Protein AF-A0A7S0WY20-F1 (afdb_monomer)

pLDDT: mean 84.6, std 21.73, range [30.66, 98.88]

Radius of gyration: 26.93 Å; Cα contacts (8 Å, |Δi|>4): 301; chains: 1; bounding box: 59×54×84 Å

Sequence (216 aa):
MQATFSSHVALPSLSTSFSRTQRSIQFPSVAQRPSTRVVKLSVKMSAVQPAVIVGGGRVGNALFDLGDGSDTVVRRGEKIPAGTSGPIFVCTRNDVLEGIIDECPPERREDLVFLQNGMLQSFLEKKGLGSNTQALIYFAVAKMGEAPTDGVTDLNPEGLTAATGKWADALATRLQKGNLSCHVLGEAAFATSMYEKLIWISAFMLVGARHKCTVG

Mean predicted aligned error: 11.4 Å

Foldseek 3Di:
DDDDDDDDDDDDDDDDDDDDDDDDDDDDDDDDDDDDDDDPDPDDQDAQDAEEQEDPDQVSVLLCVLHPVNYHYAYPPRADDDPDDAAYEDPDAPVCVVVVLVRHDPVCNLRYEAAYAADCQVVCVVVVNNQHKYKPAQWDRPDHPDQTDFNADPVRNLGQIEMEHDCQSSVQSSCVSSVYHYHYDDPVVVVVSNVVRNVVCVPQVVVCVVVVHHDD

Secondary structure (DSSP, 8-state):
---------PPP-------------PPPP-PPPP-----------PPPPP-EEE--SHHHHHHHHTS-S--EEE-TTPPPPSS--S-EEE-S-GGGHHHHHHHS-GGGGGGEEE--SS--HHHHHHTT-TTSEEEE---B--STTSPPBP---SS-TT---EEESTTHHHHHHHHHHTT---EE--HHHHHHHHHHHHHHHHHHHHHHHHHT----

Solvent-accessible surface area (backbone atoms only — not comparable to full-atom values): 13292 Å² total; per-residue (Å²): 138,87,81,88,83,87,79,93,77,88,79,85,86,82,86,78,89,78,86,83,78,86,74,87,79,82,76,83,81,82,78,81,76,82,83,78,81,82,76,84,75,84,79,77,82,67,78,49,63,44,35,38,31,37,25,80,43,57,68,22,45,47,54,52,73,40,38,73,78,68,52,45,80,30,47,93,93,53,74,63,75,68,94,65,76,64,44,29,41,42,42,57,63,78,94,50,47,66,60,52,58,70,64,33,42,79,93,49,51,72,34,39,30,43,50,53,87,63,84,56,56,76,61,29,44,76,70,76,42,59,73,34,17,40,30,49,76,39,59,45,53,91,49,82,93,45,75,61,43,58,43,54,42,97,92,35,76,74,35,61,17,34,21,25,49,90,48,19,64,52,50,32,43,24,34,45,75,63,75,25,55,50,43,74,35,58,69,74,60,41,52,51,55,42,50,54,50,37,54,50,49,61,54,51,52,52,49,24,68,75,71,76,47,71,97,122

Nearest PDB structures (foldseek):
  3ego-assembly1_B-2  TM=6.198E-01  e=4.964E-04  Bacillus subtilis
  3qsg-assembly1_A-2  TM=5.538E-01  e=1.242E-02  Alicyclobacillus acidocaldarius subsp. acidocaldarius DSM 446
  2ep8-assembly1_A  TM=3.615E-01  e=9.407E+00  Homo sapiens
  2x1h-assembly2_B  TM=2.459E-01  e=3.649E+00  Homo sapiens
  3oaf-assembly1_A  TM=2.615E-01  e=9.407E+00 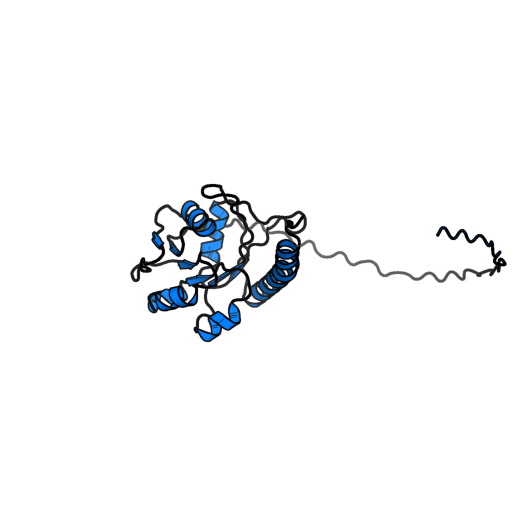 Homo sapiens

Structure (mmCIF, N/CA/C/O backbone):
data_AF-A0A7S0WY20-F1
#
_entry.id   AF-A0A7S0WY20-F1
#
loop_
_atom_site.group_PDB
_atom_site.id
_atom_site.type_symbol
_atom_site.label_atom_id
_atom_site.label_alt_id
_atom_site.label_comp_id
_atom_site.label_asym_id
_atom_site.label_entity_id
_atom_site.label_seq_id
_atom_site.pdbx_PDB_ins_code
_atom_site.Cartn_x
_atom_site.Cartn_y
_atom_site.Cartn_z
_atom_site.occupancy
_atom_site.B_iso_or_equiv
_atom_site.auth_seq_id
_atom_site.auth_comp_id
_atom_site.auth_asym_id
_atom_site.auth_atom_id
_atom_site.pdbx_PDB_model_num
ATOM 1 N N . MET A 1 1 ? 42.804 -30.799 -31.467 1.00 41.84 1 MET A N 1
ATOM 2 C CA . MET A 1 1 ? 42.381 -30.999 -32.868 1.00 41.84 1 MET A CA 1
ATOM 3 C C . MET A 1 1 ? 42.019 -29.642 -33.447 1.00 41.84 1 MET A C 1
ATOM 5 O O . MET A 1 1 ? 40.948 -29.130 -33.161 1.00 41.84 1 MET A O 1
ATOM 9 N N . GLN A 1 2 ? 42.966 -29.021 -34.150 1.00 30.66 2 GLN A N 1
ATOM 10 C CA . GLN A 1 2 ? 42.735 -27.826 -34.962 1.00 30.66 2 GLN A CA 1
ATOM 11 C C . GLN A 1 2 ? 42.262 -28.294 -36.339 1.00 30.66 2 GLN A C 1
ATOM 13 O O . GLN A 1 2 ? 42.892 -29.173 -36.921 1.00 30.66 2 GLN A O 1
ATOM 18 N N . ALA A 1 3 ? 41.171 -27.723 -36.840 1.00 31.20 3 ALA A N 1
ATOM 19 C CA . ALA A 1 3 ? 40.739 -27.900 -38.219 1.00 31.20 3 ALA A CA 1
ATOM 20 C C . ALA A 1 3 ? 40.680 -26.519 -38.873 1.00 31.20 3 ALA A C 1
ATOM 22 O O . ALA A 1 3 ? 39.746 -25.747 -38.675 1.00 31.20 3 ALA A O 1
ATOM 23 N N . THR A 1 4 ? 41.738 -26.206 -39.609 1.00 33.78 4 THR A N 1
ATOM 24 C CA . THR A 1 4 ? 41.761 -25.199 -40.662 1.00 33.78 4 THR A CA 1
ATOM 25 C C . THR A 1 4 ? 41.041 -25.771 -41.879 1.00 33.78 4 THR A C 1
ATOM 27 O O . THR A 1 4 ? 41.382 -26.856 -42.342 1.00 33.78 4 THR A O 1
ATOM 30 N N . PHE A 1 5 ? 40.071 -25.042 -42.428 1.00 32.78 5 PHE A N 1
ATOM 31 C CA . PHE A 1 5 ? 39.595 -25.276 -43.789 1.00 32.78 5 PHE A CA 1
ATOM 32 C C . PHE A 1 5 ? 39.473 -23.937 -44.509 1.00 32.78 5 PHE A C 1
ATOM 34 O O . PHE A 1 5 ? 38.709 -23.056 -44.124 1.00 32.78 5 PHE A O 1
ATOM 41 N N . SER A 1 6 ? 40.315 -23.804 -45.527 1.00 35.09 6 SER A N 1
ATOM 42 C CA . SER A 1 6 ? 40.342 -22.734 -46.509 1.00 35.09 6 SER A CA 1
ATOM 43 C C . SER A 1 6 ? 39.661 -23.261 -47.764 1.00 35.09 6 SER A C 1
ATOM 45 O O . SER A 1 6 ? 40.024 -24.336 -48.237 1.00 35.09 6 SER A O 1
ATOM 47 N N . SER A 1 7 ? 38.706 -22.517 -48.313 1.00 40.56 7 SER A N 1
ATOM 48 C CA . SER A 1 7 ? 38.320 -22.650 -49.719 1.00 40.56 7 SER A CA 1
ATOM 49 C C . SER A 1 7 ? 37.503 -21.437 -50.149 1.00 40.56 7 SER A C 1
ATOM 51 O O . SER A 1 7 ? 36.343 -21.274 -49.774 1.00 40.56 7 SER A O 1
ATOM 53 N N . HIS A 1 8 ? 38.151 -20.592 -50.948 1.00 37.75 8 HIS A N 1
ATOM 54 C CA . HIS A 1 8 ? 37.528 -19.578 -51.783 1.00 37.75 8 HIS A CA 1
ATOM 55 C C . HIS A 1 8 ? 36.542 -20.225 -52.762 1.00 37.75 8 HIS A C 1
ATOM 57 O O . HIS A 1 8 ? 36.910 -21.140 -53.497 1.00 37.75 8 HIS A O 1
ATOM 63 N N . VAL A 1 9 ? 35.325 -19.687 -52.832 1.00 39.38 9 VAL A N 1
ATOM 64 C CA . VAL A 1 9 ? 34.405 -19.901 -53.953 1.00 39.38 9 VAL A CA 1
ATOM 65 C C . VAL A 1 9 ? 34.003 -18.528 -54.476 1.00 39.38 9 VAL A C 1
ATOM 67 O O . VAL A 1 9 ? 33.418 -17.720 -53.756 1.00 39.38 9 VAL A O 1
ATOM 70 N N . ALA A 1 10 ? 34.389 -18.249 -55.719 1.00 36.31 10 ALA A N 1
ATOM 71 C CA . ALA A 1 10 ? 34.030 -17.042 -56.447 1.00 36.31 10 ALA A CA 1
ATOM 72 C C . ALA A 1 10 ? 32.574 -17.135 -56.930 1.00 36.31 10 ALA A C 1
ATOM 74 O O . ALA A 1 10 ? 32.175 -18.141 -57.515 1.00 36.31 10 ALA A O 1
ATOM 75 N N . LEU A 1 11 ? 31.791 -16.081 -56.694 1.00 42.97 11 LEU A N 1
ATOM 76 C CA . LEU A 1 11 ? 30.425 -15.933 -57.201 1.00 42.97 11 LEU A CA 1
ATOM 77 C C . LEU A 1 11 ? 30.435 -15.069 -58.476 1.00 42.97 11 LEU A C 1
ATOM 79 O O . LEU A 1 11 ? 31.120 -14.043 -58.495 1.00 42.97 11 LEU A O 1
ATOM 83 N N . PRO A 1 12 ? 29.688 -15.434 -59.533 1.00 36.50 12 PRO A N 1
ATOM 84 C CA . PRO A 1 12 ? 29.576 -14.619 -60.738 1.00 36.50 12 PRO A CA 1
ATOM 85 C C . PRO A 1 12 ? 28.676 -13.395 -60.505 1.00 36.50 12 PRO A C 1
ATOM 87 O O . PRO A 1 12 ? 27.617 -13.485 -59.883 1.00 36.50 12 PRO A O 1
ATOM 90 N N . SER A 1 13 ? 29.089 -12.244 -61.035 1.00 41.91 13 SER A N 1
ATOM 91 C CA . SER A 1 13 ? 28.329 -10.995 -61.014 1.00 41.91 13 SER A CA 1
ATOM 92 C C . SER A 1 13 ? 27.235 -11.000 -62.088 1.00 41.91 13 SER A C 1
ATOM 94 O O . SER A 1 13 ? 27.512 -10.917 -63.283 1.00 41.91 13 SER A O 1
ATOM 96 N N . LEU A 1 14 ? 25.967 -11.053 -61.671 1.00 39.25 14 LEU A N 1
ATOM 97 C CA . LEU A 1 14 ? 24.844 -10.706 -62.542 1.00 39.25 14 LEU A CA 1
ATOM 98 C C . LEU A 1 14 ? 24.557 -9.205 -62.439 1.00 39.25 14 LEU A C 1
ATOM 100 O O . LEU A 1 14 ? 24.122 -8.704 -61.405 1.00 39.25 14 LEU A O 1
ATOM 104 N N . SER A 1 15 ? 24.796 -8.493 -63.539 1.00 43.72 15 SER A N 1
ATOM 105 C CA . SER A 1 15 ? 24.332 -7.123 -63.750 1.00 43.72 15 SER A CA 1
ATOM 106 C C . SER A 1 15 ? 22.880 -7.160 -64.227 1.00 43.72 15 SER A C 1
ATOM 108 O O . SER A 1 15 ? 22.600 -7.569 -65.353 1.00 43.72 15 SER A O 1
ATOM 110 N N . THR A 1 16 ? 21.947 -6.743 -63.374 1.00 43.56 16 THR A N 1
ATOM 111 C CA . THR A 1 16 ? 20.553 -6.486 -63.760 1.00 43.56 16 THR A CA 1
ATOM 112 C C . THR A 1 16 ? 20.302 -4.984 -63.767 1.00 43.56 16 THR A C 1
ATOM 114 O O . THR A 1 16 ? 20.222 -4.348 -62.717 1.00 43.56 16 THR A O 1
ATOM 117 N N . SER A 1 17 ? 20.176 -4.424 -64.970 1.00 47.06 17 SER A N 1
ATOM 118 C CA . SER A 1 17 ? 19.701 -3.062 -65.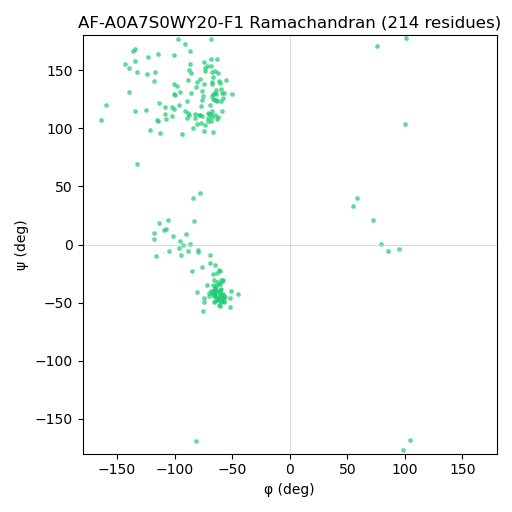209 1.00 47.06 17 SER A CA 1
ATOM 119 C C . SER A 1 17 ? 18.223 -2.962 -64.823 1.00 47.06 17 SER A C 1
ATOM 121 O O . SER A 1 17 ? 17.376 -3.611 -65.434 1.00 47.06 17 SER A O 1
ATOM 123 N N . PHE A 1 18 ? 17.911 -2.163 -63.801 1.00 39.69 18 PHE A N 1
ATOM 124 C CA . PHE A 1 18 ? 16.540 -1.806 -63.439 1.00 39.69 18 PHE A CA 1
ATOM 125 C C . PHE A 1 18 ? 16.237 -0.390 -63.937 1.00 39.69 18 PHE A C 1
ATOM 127 O O . PHE A 1 18 ? 16.749 0.602 -63.417 1.00 39.69 18 PHE A O 1
ATOM 134 N N . SER A 1 19 ? 15.372 -0.289 -64.946 1.00 44.75 19 SER A N 1
ATOM 135 C CA . SER A 1 19 ? 14.811 0.973 -65.427 1.00 44.75 19 SER A CA 1
ATOM 136 C C . SER A 1 19 ? 13.843 1.552 -64.390 1.00 44.75 19 SER A C 1
ATOM 138 O O . SER A 1 19 ? 12.766 1.004 -64.135 1.00 44.75 19 SER A O 1
ATOM 140 N N . ARG A 1 20 ? 14.225 2.678 -63.784 1.00 42.09 20 ARG A N 1
ATOM 141 C CA . ARG A 1 20 ? 13.434 3.409 -62.788 1.00 42.09 20 ARG A CA 1
ATOM 142 C C . ARG A 1 20 ? 12.288 4.161 -63.468 1.00 42.09 20 ARG A C 1
ATOM 144 O O . ARG A 1 20 ? 12.471 5.276 -63.944 1.00 42.09 20 ARG A O 1
ATOM 151 N N . THR A 1 21 ? 11.093 3.581 -63.470 1.00 43.88 21 THR A N 1
ATOM 152 C CA . THR A 1 21 ? 9.870 4.323 -63.814 1.00 43.88 21 THR A CA 1
ATOM 153 C C . THR A 1 21 ? 9.438 5.115 -62.578 1.00 43.88 21 THR A C 1
ATOM 155 O O . THR A 1 21 ? 8.940 4.540 -61.611 1.00 43.88 21 THR A O 1
ATOM 158 N N . GLN A 1 22 ? 9.678 6.429 -62.557 1.00 46.72 22 GLN A N 1
ATOM 159 C CA . GLN A 1 22 ? 9.174 7.312 -61.502 1.00 46.72 22 GLN A CA 1
ATOM 160 C C . GLN A 1 22 ? 7.655 7.473 -61.650 1.00 46.72 22 GLN A C 1
ATOM 162 O O . GLN A 1 22 ? 7.180 8.189 -62.525 1.00 46.72 22 GLN A O 1
ATOM 167 N N . ARG A 1 23 ? 6.884 6.837 -60.764 1.00 42.41 23 ARG A N 1
ATOM 168 C CA . ARG A 1 23 ? 5.533 7.296 -60.423 1.00 42.41 23 ARG A CA 1
ATOM 169 C C . ARG A 1 23 ? 5.618 8.052 -59.104 1.00 42.41 23 ARG A C 1
ATOM 171 O O . ARG A 1 23 ? 5.999 7.480 -58.086 1.00 42.41 23 ARG A O 1
ATOM 178 N N . SER A 1 24 ? 5.299 9.343 -59.134 1.00 44.75 24 SER A N 1
ATOM 179 C CA . SER A 1 24 ? 5.168 10.173 -57.939 1.00 44.75 24 SER A CA 1
ATOM 180 C C . SER A 1 24 ? 3.953 9.710 -57.135 1.00 44.75 24 SER A C 1
ATOM 182 O O . SER A 1 24 ? 2.815 9.904 -57.561 1.00 44.75 24 SER A O 1
ATOM 184 N N . ILE A 1 25 ? 4.187 9.098 -55.978 1.00 47.03 25 ILE A N 1
ATOM 185 C CA . ILE A 1 25 ? 3.143 8.862 -54.980 1.00 47.03 25 ILE A CA 1
ATOM 186 C C . ILE A 1 25 ? 3.104 10.112 -54.098 1.00 47.03 25 ILE A C 1
ATOM 188 O O . ILE A 1 25 ? 4.066 10.405 -53.390 1.00 47.03 25 ILE A O 1
ATOM 192 N N . GLN A 1 26 ? 2.020 10.883 -54.186 1.00 44.66 26 GLN A N 1
ATOM 193 C CA . GLN A 1 26 ? 1.747 11.974 -53.252 1.00 44.66 26 GLN A CA 1
ATOM 194 C C . GLN A 1 26 ? 1.234 11.381 -51.938 1.00 44.66 26 GLN A C 1
ATOM 196 O O . GLN A 1 26 ? 0.201 10.715 -51.911 1.00 44.66 26 GLN A O 1
ATOM 201 N N . PHE A 1 27 ? 1.961 11.628 -50.850 1.00 42.22 27 PHE A N 1
ATOM 202 C CA . PHE A 1 27 ? 1.499 11.331 -49.497 1.00 42.22 27 PHE A CA 1
ATOM 203 C C . PHE A 1 27 ? 0.582 12.464 -49.011 1.00 42.22 27 PHE A C 1
ATOM 205 O O . PHE A 1 27 ? 0.922 13.634 -49.212 1.00 42.22 27 PHE A O 1
ATOM 212 N N . PRO A 1 28 ? -0.567 12.165 -48.381 1.00 42.66 28 PRO A N 1
ATOM 213 C CA . PRO A 1 28 ? -1.427 13.202 -47.832 1.00 42.66 28 PRO A CA 1
ATOM 214 C C . PRO A 1 28 ? -0.746 13.894 -46.643 1.00 42.66 28 PRO A C 1
ATOM 216 O O . PRO A 1 28 ? -0.090 13.262 -45.816 1.00 42.66 28 PRO A O 1
ATOM 219 N N . SER A 1 29 ? -0.919 15.215 -46.584 1.00 52.88 29 SER A N 1
ATOM 220 C CA . SER A 1 29 ? -0.447 16.088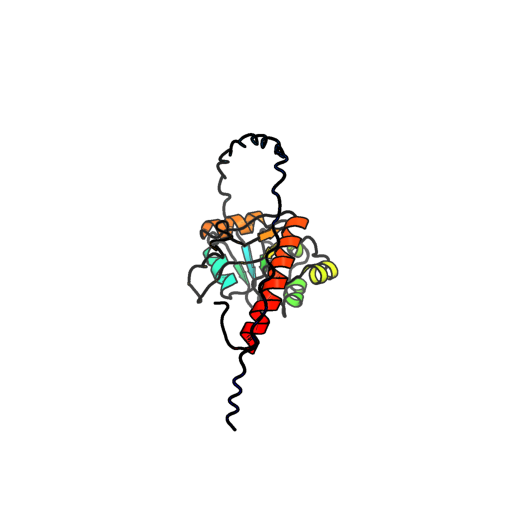 -45.508 1.00 52.88 29 SER A CA 1
ATOM 221 C C . SER A 1 29 ? -1.005 15.647 -44.151 1.00 52.88 29 SER A C 1
ATOM 223 O O . SER A 1 29 ? -2.211 15.441 -44.002 1.00 52.88 29 SER A O 1
ATOM 225 N N . VAL A 1 30 ? -0.123 15.515 -43.156 1.00 53.22 30 VAL A N 1
ATOM 226 C CA . VAL A 1 30 ? -0.480 15.215 -41.765 1.00 53.22 30 VAL A CA 1
ATOM 227 C C . VAL A 1 30 ? -1.281 16.389 -41.200 1.00 53.22 30 VAL A C 1
ATOM 229 O O . VAL A 1 30 ? -0.744 17.476 -40.988 1.00 53.22 30 VAL A O 1
ATOM 232 N N . ALA A 1 31 ? -2.570 16.170 -40.943 1.00 53.25 31 ALA A N 1
ATOM 233 C CA . ALA A 1 31 ? -3.411 17.131 -40.242 1.00 53.25 31 ALA A CA 1
ATOM 234 C C . ALA A 1 31 ? -2.837 17.400 -38.838 1.00 53.25 31 ALA A C 1
ATOM 236 O O . ALA A 1 31 ? -2.633 16.476 -38.045 1.00 53.25 31 ALA A O 1
ATOM 237 N N . GLN A 1 32 ? -2.556 18.670 -38.541 1.00 50.03 32 GLN A N 1
ATOM 238 C CA . GLN A 1 32 ? -2.050 19.107 -37.242 1.00 50.03 32 GLN A CA 1
ATOM 239 C C . GLN A 1 32 ? -3.090 18.819 -36.151 1.00 50.03 32 GLN A C 1
ATOM 241 O O . GLN A 1 32 ? -4.235 19.263 -36.232 1.00 50.03 32 GLN A O 1
ATOM 246 N N . ARG A 1 33 ? -2.689 18.061 -35.123 1.00 46.41 33 ARG A N 1
ATOM 247 C CA . ARG A 1 33 ? -3.522 17.807 -33.941 1.00 46.41 33 ARG A CA 1
ATOM 248 C C . ARG A 1 33 ? -3.710 19.110 -33.151 1.00 46.41 33 ARG A C 1
ATOM 250 O O . ARG A 1 33 ? -2.731 19.836 -32.967 1.00 46.41 33 ARG A O 1
ATOM 257 N N . PRO A 1 34 ? -4.920 19.405 -32.649 1.00 43.28 34 PRO A N 1
ATOM 258 C CA . PRO A 1 34 ? -5.136 20.573 -31.808 1.00 43.28 34 PRO A CA 1
ATOM 259 C C . PRO A 1 34 ? -4.346 20.433 -30.501 1.00 43.28 34 PRO A C 1
ATOM 261 O O . PRO A 1 34 ? -4.372 19.390 -29.850 1.00 43.28 34 PRO A O 1
ATOM 264 N N . SER A 1 35 ? -3.636 21.503 -30.141 1.00 46.16 35 SER A N 1
ATOM 265 C CA . SER A 1 35 ? -2.892 21.628 -28.888 1.00 46.16 35 SER A CA 1
ATOM 266 C C . SER A 1 35 ? -3.858 21.562 -27.704 1.00 46.16 35 SER A C 1
ATOM 268 O O . SER A 1 35 ? -4.659 22.473 -27.481 1.00 46.16 35 SER A O 1
ATOM 270 N N . THR A 1 36 ? -3.809 20.465 -26.951 1.00 44.28 36 THR A N 1
ATOM 271 C CA . THR A 1 36 ? -4.509 20.327 -25.676 1.00 44.28 36 THR A CA 1
ATOM 272 C C . THR A 1 36 ? -3.871 21.266 -24.658 1.00 44.28 36 THR A C 1
ATOM 274 O O . THR A 1 36 ? -2.730 21.096 -24.233 1.00 44.28 36 THR A O 1
ATOM 277 N N . ARG A 1 37 ? -4.628 22.291 -24.260 1.00 48.41 37 ARG A N 1
ATOM 278 C CA . ARG A 1 37 ? -4.255 23.223 -23.195 1.00 48.41 37 ARG A CA 1
ATOM 279 C C . ARG A 1 37 ? -4.156 22.444 -21.880 1.00 48.41 37 ARG A C 1
ATOM 281 O O . ARG A 1 37 ? -5.172 22.027 -21.331 1.00 48.41 37 ARG A O 1
ATOM 288 N N . VAL A 1 38 ? -2.938 22.244 -21.380 1.00 43.91 38 VAL A N 1
ATOM 289 C CA . VAL A 1 38 ? -2.702 21.653 -20.056 1.00 43.91 38 VAL A CA 1
ATOM 290 C C . VAL A 1 38 ? -3.177 22.653 -19.002 1.00 43.91 38 VAL A C 1
ATOM 292 O O . VAL A 1 38 ? -2.547 23.687 -18.777 1.00 43.91 38 VAL A O 1
ATOM 295 N N . VAL A 1 39 ? -4.315 22.370 -18.372 1.00 41.44 39 VAL A N 1
ATOM 296 C CA . VAL A 1 39 ? -4.777 23.110 -17.195 1.00 41.44 39 VAL A CA 1
ATOM 297 C C . VAL A 1 39 ? -3.973 22.600 -16.002 1.00 41.44 39 VAL A C 1
ATOM 299 O O . VAL A 1 39 ? -4.126 21.451 -15.597 1.00 41.44 39 VAL A O 1
ATOM 302 N N . LYS A 1 40 ? -3.095 23.438 -15.438 1.00 40.66 40 LYS A N 1
ATOM 303 C CA . LYS A 1 40 ? -2.447 23.154 -14.149 1.00 40.66 40 LYS A CA 1
ATOM 304 C C . LYS A 1 40 ? -3.516 23.188 -13.056 1.00 40.66 40 LYS A C 1
ATOM 306 O O . LYS A 1 40 ? -3.879 24.264 -12.584 1.00 40.66 40 LYS A O 1
ATOM 311 N N . LEU A 1 41 ? -4.037 22.024 -12.676 1.00 41.72 41 LEU A N 1
ATOM 312 C CA . LEU A 1 41 ? -4.872 21.889 -11.488 1.00 41.72 41 LEU A CA 1
ATOM 313 C C . LEU A 1 41 ? -3.980 22.100 -10.257 1.00 41.72 41 LEU A C 1
ATOM 315 O O . LEU A 1 41 ? -3.000 21.383 -10.061 1.00 41.72 41 LEU A O 1
ATOM 319 N N . SER A 1 42 ? -4.293 23.100 -9.435 1.00 43.47 42 SER A N 1
ATOM 320 C CA . SER A 1 42 ? -3.679 23.236 -8.115 1.00 43.47 42 SER A CA 1
ATOM 321 C C . SER A 1 42 ? -4.292 22.168 -7.211 1.00 43.47 42 SER A C 1
ATOM 323 O O . SER A 1 42 ? -5.448 22.281 -6.803 1.00 43.47 42 SER A O 1
ATOM 325 N N . VAL A 1 43 ? -3.545 21.091 -6.966 1.00 52.44 43 VAL A N 1
ATOM 326 C CA . VAL A 1 43 ? -3.953 20.032 -6.040 1.00 52.44 43 VAL A CA 1
ATOM 327 C C . VAL A 1 43 ? -3.866 20.595 -4.626 1.00 52.44 43 VAL A C 1
ATOM 329 O O . VAL A 1 43 ? -2.787 20.920 -4.131 1.00 52.44 43 VAL A O 1
ATOM 332 N N . LYS A 1 44 ? -5.020 20.749 -3.978 1.00 47.78 44 LYS A N 1
ATOM 333 C CA . LYS A 1 44 ? -5.092 21.075 -2.556 1.00 47.78 44 LYS A CA 1
ATOM 334 C C . LYS A 1 44 ? -4.648 19.822 -1.802 1.00 47.78 44 LYS A C 1
ATOM 336 O O . LYS A 1 44 ? -5.362 18.826 -1.829 1.00 47.78 44 LYS A O 1
ATOM 341 N N . MET A 1 45 ? -3.466 19.857 -1.190 1.00 59.53 45 MET A N 1
ATOM 342 C CA . MET A 1 45 ? -2.953 18.726 -0.416 1.00 59.53 45 MET A CA 1
ATOM 343 C C . MET A 1 45 ? -3.922 18.384 0.718 1.00 59.53 45 MET A C 1
ATOM 345 O O . MET A 1 45 ? -4.132 19.193 1.624 1.00 59.53 45 MET A O 1
ATOM 349 N N . SER A 1 46 ? -4.525 17.199 0.655 1.00 79.44 46 SER A N 1
ATOM 350 C CA . SER A 1 46 ? -5.263 16.603 1.767 1.00 79.44 46 SER A CA 1
ATOM 351 C C . SER A 1 46 ? -4.320 16.362 2.945 1.00 79.44 46 SER A C 1
ATOM 353 O O . SER A 1 46 ? -3.133 16.089 2.768 1.00 79.44 46 SER A O 1
ATOM 355 N N . ALA A 1 47 ? -4.839 16.472 4.167 1.00 91.38 47 ALA A N 1
ATOM 356 C CA . ALA A 1 47 ? -4.082 16.075 5.348 1.00 91.38 47 ALA A CA 1
ATOM 357 C C . ALA A 1 47 ? -3.869 14.552 5.347 1.00 91.38 47 ALA A C 1
ATOM 359 O O . ALA A 1 47 ? -4.753 13.796 4.934 1.00 91.38 47 ALA A O 1
ATOM 360 N N . VAL A 1 48 ? -2.704 14.103 5.821 1.00 96.00 48 VAL A N 1
ATOM 361 C CA . VAL A 1 48 ? -2.438 12.674 6.031 1.00 96.00 48 VAL A CA 1
ATOM 362 C C . VAL A 1 48 ? -3.382 12.166 7.118 1.00 96.00 48 VAL A C 1
ATOM 364 O O . VAL A 1 48 ? -3.411 12.722 8.211 1.00 96.00 48 VAL A O 1
ATOM 367 N N . GLN A 1 49 ? -4.161 11.126 6.814 1.00 95.56 49 GLN A N 1
ATOM 368 C CA . GLN A 1 49 ? -5.065 10.526 7.794 1.00 95.56 49 GLN A CA 1
ATOM 369 C C . GLN A 1 49 ? -4.296 9.619 8.764 1.00 95.56 49 GLN A C 1
ATOM 371 O O . GLN A 1 49 ? -3.404 8.896 8.298 1.00 95.56 49 GLN A O 1
ATOM 376 N N . PRO A 1 50 ? -4.667 9.592 10.059 1.00 96.88 50 PRO A N 1
ATOM 377 C CA . PRO A 1 50 ? -4.202 8.574 10.993 1.00 96.88 50 PRO A CA 1
ATOM 378 C C . PRO A 1 50 ? -4.508 7.170 10.471 1.00 96.88 50 PRO A C 1
ATOM 380 O O . PRO A 1 50 ? -5.568 6.931 9.888 1.00 96.88 50 PRO A O 1
ATOM 383 N N . ALA A 1 51 ? -3.583 6.241 10.680 1.00 98.19 51 ALA A N 1
ATOM 384 C CA . ALA A 1 51 ? -3.680 4.881 10.178 1.00 98.19 51 ALA A CA 1
ATOM 385 C C . ALA A 1 51 ? -3.309 3.843 11.239 1.00 98.19 51 ALA A C 1
ATOM 387 O O . ALA A 1 51 ? -2.553 4.095 12.182 1.00 98.19 51 ALA A O 1
ATOM 388 N N . VAL A 1 52 ? -3.799 2.625 11.031 1.00 98.62 52 VAL A N 1
ATOM 389 C CA . VAL A 1 52 ? -3.262 1.435 11.692 1.00 98.62 52 VAL A CA 1
ATOM 390 C C . VAL A 1 52 ? -2.257 0.782 10.745 1.00 98.62 52 VAL A C 1
ATOM 392 O O . VAL A 1 52 ? -2.553 0.562 9.574 1.00 98.62 52 VAL A O 1
ATOM 395 N N . ILE A 1 53 ? -1.066 0.453 11.235 1.00 98.56 53 ILE A N 1
ATOM 396 C CA . ILE A 1 53 ? 0.009 -0.150 10.444 1.00 98.56 53 ILE A CA 1
ATOM 397 C C . ILE A 1 53 ? 0.283 -1.546 10.977 1.00 98.56 53 ILE A C 1
ATOM 399 O O . ILE A 1 53 ? 0.876 -1.720 12.040 1.00 98.56 53 ILE A O 1
ATOM 403 N N . VAL A 1 54 ? -0.133 -2.556 10.221 1.00 98.56 54 VAL A N 1
ATOM 404 C CA . VAL A 1 54 ? 0.058 -3.957 10.593 1.00 98.56 54 VAL A CA 1
ATOM 405 C C . VAL A 1 54 ? 1.404 -4.431 10.055 1.00 98.56 54 VAL A C 1
ATOM 407 O O . VAL A 1 54 ? 1.578 -4.619 8.852 1.00 98.56 54 VAL A O 1
ATOM 410 N N . GLY A 1 55 ? 2.359 -4.648 10.959 1.00 97.19 55 GLY A N 1
ATOM 411 C CA . GLY A 1 55 ? 3.712 -5.107 10.651 1.00 97.19 55 GLY A 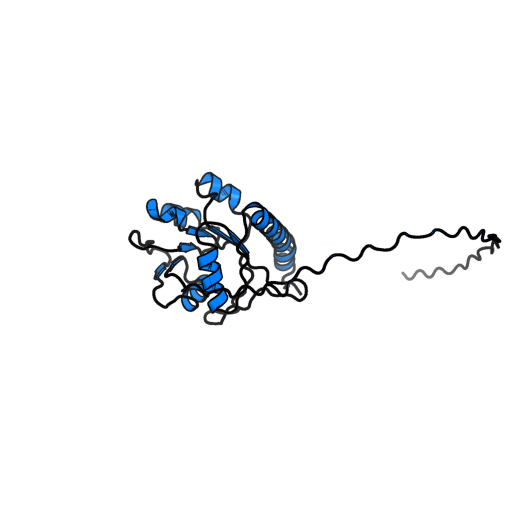CA 1
ATOM 412 C C . GLY A 1 55 ? 4.760 -3.991 10.633 1.00 97.19 55 GLY A C 1
ATOM 413 O O . GLY A 1 55 ? 4.929 -3.291 9.641 1.00 97.19 55 GLY A O 1
ATOM 414 N N . GLY A 1 56 ? 5.569 -3.908 11.694 1.00 94.44 56 GLY A N 1
ATOM 415 C CA . GLY A 1 56 ? 6.692 -2.965 11.833 1.00 94.44 56 GLY A CA 1
ATOM 416 C C . GLY A 1 56 ? 7.962 -3.361 11.066 1.00 94.44 56 GLY A C 1
ATOM 417 O O . GLY A 1 56 ? 9.056 -3.333 11.627 1.00 94.44 56 GLY A O 1
ATOM 418 N N . GLY A 1 57 ? 7.822 -3.800 9.812 1.00 94.31 57 GLY A N 1
ATOM 419 C CA . GLY A 1 57 ? 8.946 -4.035 8.900 1.00 94.31 57 GLY A CA 1
ATOM 420 C C . GLY A 1 57 ? 9.433 -2.742 8.237 1.00 94.31 57 GLY A C 1
ATOM 421 O O . GLY A 1 57 ? 9.011 -1.651 8.599 1.00 94.31 57 GLY A O 1
ATOM 422 N N . ARG A 1 58 ? 10.293 -2.850 7.217 1.00 95.25 58 ARG A N 1
ATOM 423 C CA . ARG A 1 58 ? 10.815 -1.674 6.491 1.00 95.25 58 ARG A CA 1
ATOM 424 C C . ARG A 1 58 ? 9.709 -0.798 5.890 1.00 95.25 58 ARG A C 1
ATOM 426 O O . ARG A 1 58 ? 9.703 0.403 6.111 1.00 95.25 58 ARG A O 1
ATOM 433 N N . VAL A 1 59 ? 8.754 -1.412 5.188 1.00 95.38 59 VAL A N 1
ATOM 434 C CA . VAL A 1 59 ? 7.608 -0.702 4.588 1.00 95.38 59 VAL A CA 1
ATOM 435 C C . VAL A 1 59 ? 6.691 -0.118 5.664 1.00 95.38 59 VAL A C 1
ATOM 437 O O . VAL A 1 59 ? 6.308 1.040 5.564 1.00 95.38 59 VAL A O 1
ATOM 440 N N . GLY A 1 60 ? 6.380 -0.889 6.710 1.00 97.06 60 GLY A N 1
ATOM 441 C CA . GLY A 1 60 ? 5.505 -0.424 7.787 1.00 97.06 60 GLY A CA 1
ATOM 442 C C . GLY A 1 60 ? 6.077 0.772 8.546 1.00 97.06 60 GLY A C 1
ATOM 443 O O . GLY A 1 60 ? 5.368 1.752 8.737 1.00 97.06 60 GLY A O 1
ATOM 444 N N . ASN A 1 61 ? 7.363 0.740 8.917 1.00 96.50 61 ASN A N 1
ATOM 445 C CA . ASN A 1 61 ? 7.997 1.897 9.558 1.00 96.50 61 ASN A CA 1
ATOM 446 C C . ASN A 1 61 ? 8.086 3.093 8.605 1.00 96.50 61 ASN A C 1
ATOM 448 O O . ASN A 1 61 ? 7.779 4.198 9.022 1.00 96.50 61 ASN A O 1
ATOM 452 N N . ALA A 1 62 ? 8.387 2.886 7.317 1.00 96.44 62 ALA A N 1
ATOM 453 C CA . ALA A 1 62 ? 8.371 3.989 6.358 1.00 96.44 62 ALA A CA 1
ATOM 454 C C . ALA A 1 62 ? 6.987 4.656 6.276 1.00 96.44 62 ALA A C 1
ATOM 456 O O . ALA A 1 62 ? 6.894 5.877 6.292 1.00 96.44 62 ALA A O 1
ATOM 457 N N . LEU A 1 63 ? 5.895 3.885 6.247 1.00 97.50 63 LEU A N 1
ATOM 458 C CA . LEU A 1 63 ? 4.550 4.467 6.271 1.00 97.50 63 LEU A CA 1
ATOM 459 C C . LEU A 1 63 ? 4.228 5.161 7.595 1.00 97.50 63 LEU A C 1
ATOM 461 O O . LEU A 1 63 ? 3.529 6.170 7.557 1.00 97.50 63 LEU A O 1
ATOM 465 N N . PHE A 1 64 ? 4.722 4.643 8.721 1.00 97.25 64 PHE A N 1
ATOM 466 C CA . PHE A 1 64 ? 4.570 5.254 10.044 1.00 97.25 64 PHE A CA 1
ATOM 467 C C . PHE A 1 64 ? 5.270 6.615 10.110 1.00 97.25 64 PHE A C 1
ATOM 469 O O . PHE A 1 64 ? 4.669 7.601 10.524 1.00 97.25 64 PHE A O 1
ATOM 476 N N . ASP A 1 65 ? 6.502 6.693 9.607 1.00 96.25 65 ASP A N 1
ATOM 477 C CA . ASP A 1 65 ? 7.289 7.929 9.559 1.00 96.25 65 ASP A CA 1
ATOM 478 C C . ASP A 1 65 ? 6.650 8.975 8.624 1.00 96.25 65 ASP A C 1
ATOM 480 O O . ASP A 1 65 ? 6.725 10.184 8.860 1.00 96.25 65 ASP A O 1
ATOM 484 N N . LEU A 1 66 ? 5.959 8.513 7.576 1.00 96.38 66 LEU A N 1
ATOM 485 C CA . LEU A 1 66 ? 5.144 9.345 6.687 1.00 96.38 66 LEU A CA 1
ATOM 486 C C . LEU A 1 66 ? 3.760 9.693 7.269 1.00 96.38 66 LEU A C 1
ATOM 488 O O . LEU A 1 66 ? 3.021 10.469 6.661 1.00 96.38 66 LEU A O 1
ATOM 492 N N . GLY A 1 67 ? 3.396 9.159 8.433 1.00 96.19 67 GLY A N 1
ATOM 493 C CA . GLY A 1 67 ? 2.166 9.481 9.154 1.00 96.19 67 GLY A CA 1
ATOM 494 C C . GLY A 1 67 ? 2.149 10.899 9.718 1.00 96.19 67 GLY A C 1
ATOM 495 O O . GLY A 1 67 ? 3.110 11.657 9.604 1.00 96.19 67 GLY A O 1
ATOM 496 N N . ASP A 1 68 ? 1.043 11.293 10.336 1.00 93.50 68 ASP A N 1
ATOM 497 C CA . ASP A 1 68 ? 0.890 12.589 11.012 1.00 93.50 68 ASP A CA 1
ATOM 498 C C . ASP A 1 68 ? 1.367 12.571 12.480 1.00 93.50 68 ASP A C 1
ATOM 500 O O . ASP A 1 68 ? 1.312 13.595 13.157 1.00 93.50 68 ASP A O 1
ATOM 504 N N . GLY A 1 69 ? 1.861 11.422 12.956 1.00 95.19 69 GLY A N 1
ATOM 505 C CA . GLY A 1 69 ? 2.241 11.181 14.350 1.00 95.19 69 GLY A CA 1
ATOM 506 C C . GLY A 1 69 ? 1.145 10.520 15.194 1.00 95.19 69 GLY A C 1
ATOM 507 O O . GLY A 1 69 ? 1.409 10.167 16.340 1.00 95.19 69 GLY A O 1
ATOM 508 N N . SER A 1 70 ? -0.049 10.303 14.633 1.00 95.94 70 SER A N 1
ATOM 509 C CA . SER A 1 70 ? -1.203 9.702 15.320 1.00 95.94 70 SER A CA 1
ATOM 510 C C . SER A 1 70 ? -1.420 8.223 14.968 1.00 95.94 70 SER A C 1
ATOM 512 O O . SER A 1 70 ? -2.441 7.634 15.329 1.00 95.94 70 SER A O 1
ATOM 514 N N . ASP A 1 71 ? -0.489 7.616 14.234 1.00 97.56 71 ASP A N 1
ATOM 515 C CA . ASP A 1 71 ? -0.605 6.235 13.780 1.00 97.56 71 ASP A CA 1
ATOM 516 C C . ASP A 1 71 ? -0.431 5.220 14.910 1.00 97.56 71 ASP A C 1
ATOM 518 O O . ASP A 1 71 ? 0.296 5.431 15.880 1.00 97.56 71 ASP A O 1
ATOM 522 N N . THR A 1 72 ? -1.034 4.047 14.729 1.00 97.75 72 THR A N 1
ATOM 523 C CA . THR A 1 72 ? -0.830 2.894 15.613 1.00 97.75 72 THR A CA 1
ATOM 524 C C . THR A 1 72 ? -0.128 1.771 14.863 1.00 97.75 72 THR A C 1
ATOM 526 O O . THR A 1 72 ? -0.657 1.259 13.879 1.00 97.75 72 THR A O 1
ATOM 529 N N . VAL A 1 73 ? 1.038 1.333 15.343 1.00 97.62 73 VAL A N 1
ATOM 530 C CA . VAL A 1 73 ? 1.714 0.140 14.808 1.00 97.62 73 VAL A CA 1
ATOM 531 C C . VAL A 1 73 ? 1.233 -1.096 15.558 1.00 97.62 73 VAL A C 1
ATOM 533 O O . VAL A 1 73 ? 1.395 -1.172 16.770 1.00 97.62 73 VAL A O 1
ATOM 536 N N . VAL A 1 74 ? 0.705 -2.070 14.820 1.00 97.88 74 VAL A N 1
ATOM 537 C CA . VAL A 1 74 ? 0.289 -3.386 15.318 1.00 97.88 74 VAL A CA 1
ATOM 538 C C . VAL A 1 74 ? 1.359 -4.405 14.940 1.00 97.88 74 VAL A C 1
ATOM 540 O O . VAL A 1 74 ? 1.663 -4.628 13.761 1.00 97.88 74 VAL A O 1
ATOM 543 N N . ARG A 1 75 ? 1.966 -5.025 15.948 1.00 95.50 75 ARG A N 1
ATOM 544 C CA . ARG A 1 75 ? 2.956 -6.097 15.806 1.00 95.50 75 ARG A CA 1
ATOM 545 C C . ARG A 1 75 ? 2.306 -7.469 15.963 1.00 95.50 75 ARG A C 1
ATOM 547 O O . ARG A 1 75 ? 1.115 -7.616 16.209 1.00 95.50 75 ARG A O 1
ATOM 554 N N . ARG A 1 76 ? 3.115 -8.513 15.777 1.00 91.12 76 ARG A N 1
ATOM 555 C CA . ARG A 1 76 ? 2.665 -9.901 15.914 1.00 91.12 76 ARG A CA 1
ATOM 556 C C . ARG A 1 76 ? 2.094 -10.134 17.318 1.00 91.12 76 ARG A C 1
ATOM 558 O O . ARG A 1 76 ? 2.802 -9.911 18.293 1.00 91.12 76 ARG A O 1
ATOM 565 N N . GLY A 1 77 ? 0.866 -10.643 17.387 1.00 90.38 77 GLY A N 1
ATOM 566 C CA . GLY A 1 77 ? 0.166 -10.941 18.640 1.00 90.38 77 GLY A CA 1
ATOM 567 C C . GLY A 1 77 ? -0.582 -9.750 19.248 1.00 90.38 77 GLY A C 1
ATOM 568 O O . GLY A 1 77 ? -1.302 -9.929 20.227 1.00 90.38 77 GLY A O 1
ATOM 569 N N . GLU A 1 78 ? -0.446 -8.553 18.677 1.00 95.56 78 GLU A N 1
ATOM 570 C CA . GLU A 1 78 ? -1.246 -7.390 19.053 1.00 95.56 78 GLU A CA 1
ATOM 571 C C . GLU A 1 78 ? -2.544 -7.360 18.239 1.00 95.56 78 GLU A C 1
ATOM 573 O O . GLU A 1 78 ? -2.595 -7.822 17.100 1.00 95.56 78 GLU A O 1
ATOM 578 N N . LYS A 1 79 ? -3.607 -6.805 18.824 1.00 95.75 79 LYS A N 1
ATOM 579 C CA . LYS A 1 79 ? -4.916 -6.723 18.169 1.00 95.75 79 LYS A CA 1
ATOM 580 C C . LYS A 1 79 ? -5.036 -5.454 17.338 1.00 95.75 79 LYS A C 1
ATOM 582 O O . LYS A 1 79 ? -4.635 -4.378 17.777 1.00 95.75 79 LYS A O 1
ATOM 587 N N . ILE A 1 80 ? -5.683 -5.573 16.182 1.00 97.44 80 ILE A N 1
ATOM 588 C CA . ILE A 1 80 ? -6.128 -4.418 15.400 1.00 97.44 80 ILE A CA 1
ATOM 589 C C . ILE A 1 80 ? -7.233 -3.689 16.195 1.00 97.44 80 ILE A C 1
ATOM 591 O O . ILE A 1 80 ? -8.215 -4.330 16.579 1.00 97.44 80 ILE A O 1
ATOM 595 N N . PRO A 1 81 ? -7.106 -2.375 16.468 1.00 95.12 81 PRO A N 1
ATOM 596 C CA . PRO A 1 81 ? -8.115 -1.631 17.222 1.00 95.12 81 PRO A CA 1
ATOM 597 C C . PRO A 1 81 ? -9.460 -1.555 16.483 1.00 95.12 81 PRO A C 1
ATOM 599 O O . PRO A 1 81 ? -9.505 -1.147 15.328 1.00 95.12 81 PRO A O 1
ATOM 602 N N . ALA A 1 82 ? -10.563 -1.885 17.160 1.00 91.31 82 ALA A N 1
ATOM 603 C CA . ALA A 1 82 ? -11.913 -1.831 16.584 1.00 91.31 82 ALA A CA 1
ATOM 604 C C . ALA A 1 82 ? -12.444 -0.391 16.438 1.00 91.31 82 ALA A C 1
ATOM 606 O O . ALA A 1 82 ? -12.871 0.011 15.361 1.00 91.31 82 ALA A O 1
ATOM 607 N N . GLY A 1 83 ? -12.350 0.419 17.499 1.00 87.81 83 GLY A N 1
ATOM 608 C CA . GLY A 1 83 ? -12.974 1.749 17.589 1.00 87.81 83 GLY A CA 1
ATOM 609 C C . GLY A 1 83 ? -12.204 2.911 16.953 1.00 87.81 83 GLY A C 1
ATOM 610 O O . GLY A 1 83 ? -12.421 4.054 17.347 1.00 87.81 83 GLY A O 1
ATOM 611 N N . THR A 1 84 ? -11.276 2.645 16.032 1.00 91.06 84 THR A N 1
ATOM 612 C CA . THR A 1 84 ? -10.577 3.699 15.277 1.00 91.06 84 THR A CA 1
ATOM 613 C C . THR A 1 84 ? -11.175 3.851 13.879 1.00 91.06 84 THR A C 1
ATOM 615 O O . THR A 1 84 ? -11.894 2.980 13.400 1.00 91.06 84 THR A O 1
ATOM 618 N N . SER A 1 85 ? -10.891 4.967 13.216 1.00 93.62 85 SER A N 1
ATOM 619 C CA . SER A 1 85 ? -11.230 5.194 11.808 1.00 93.62 85 SER A CA 1
ATOM 620 C C . SER A 1 85 ? -9.961 5.316 10.973 1.00 93.62 85 SER A C 1
ATOM 622 O O . SER A 1 85 ? -8.889 5.578 11.518 1.00 93.62 85 SER A O 1
ATOM 624 N N . GLY A 1 86 ? -10.095 5.196 9.655 1.00 97.06 86 GLY A N 1
ATOM 625 C CA . GLY A 1 86 ? -8.984 5.377 8.724 1.00 97.06 86 GLY A CA 1
ATOM 626 C C . GLY A 1 86 ? -8.391 4.058 8.223 1.00 97.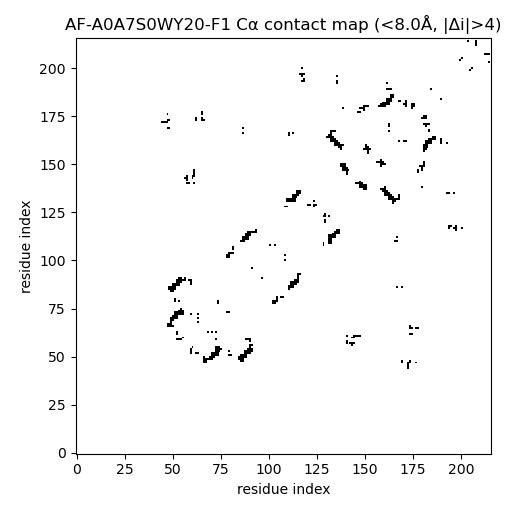06 86 GLY A C 1
ATOM 627 O O . GLY A 1 86 ? -8.834 2.976 8.633 1.00 97.06 86 GLY A O 1
ATOM 628 N N . PRO A 1 87 ? -7.401 4.149 7.320 1.00 98.56 87 PRO A N 1
ATOM 629 C CA . PRO A 1 87 ? -6.837 2.994 6.638 1.00 98.56 87 PRO A CA 1
ATOM 630 C C . PRO A 1 87 ? -6.065 2.072 7.584 1.00 98.56 87 PRO A C 1
ATOM 632 O O . PRO A 1 87 ? -5.411 2.511 8.534 1.00 98.56 87 PRO A O 1
ATOM 635 N N . ILE A 1 88 ? -6.089 0.780 7.264 1.00 98.81 88 ILE A N 1
ATOM 636 C CA . ILE A 1 88 ? -5.282 -0.248 7.919 1.00 98.81 88 ILE A CA 1
ATOM 637 C C . ILE A 1 88 ? -4.266 -0.772 6.900 1.00 98.81 88 ILE A C 1
ATOM 639 O O . ILE A 1 88 ? -4.576 -1.638 6.085 1.00 98.81 88 ILE A O 1
ATOM 643 N N . PHE A 1 89 ? -3.044 -0.243 6.924 1.00 98.81 89 PHE A N 1
ATOM 644 C CA . PHE A 1 89 ? -1.985 -0.649 6.001 1.00 98.81 89 PHE A CA 1
ATOM 645 C C . PHE A 1 89 ? -1.399 -2.002 6.406 1.00 98.81 89 PHE A C 1
ATOM 647 O O . PHE A 1 89 ? -0.683 -2.120 7.405 1.00 98.81 89 PHE A O 1
ATOM 654 N N . VAL A 1 90 ? -1.663 -3.029 5.599 1.00 98.69 90 VAL A N 1
ATOM 655 C CA . VAL A 1 90 ? -1.132 -4.377 5.807 1.00 98.69 90 VAL A CA 1
ATOM 656 C C . VAL A 1 90 ? 0.265 -4.461 5.203 1.00 98.69 90 VAL A C 1
ATOM 658 O O . VAL A 1 90 ? 0.435 -4.622 3.997 1.00 98.69 90 VAL A O 1
ATOM 661 N N . CYS A 1 91 ? 1.284 -4.361 6.055 1.00 98.06 91 CYS A N 1
ATOM 662 C CA . CYS A 1 91 ? 2.703 -4.316 5.683 1.00 98.06 91 CYS A CA 1
ATOM 663 C C . CYS A 1 91 ? 3.437 -5.633 5.993 1.00 98.06 91 CYS A C 1
ATOM 665 O O . CYS A 1 91 ? 4.662 -5.667 6.151 1.00 98.06 91 CYS A O 1
ATOM 667 N N . THR A 1 92 ? 2.687 -6.727 6.118 1.00 97.31 92 THR A N 1
ATOM 668 C CA . THR A 1 92 ? 3.197 -8.076 6.372 1.00 97.31 92 THR A CA 1
ATOM 669 C C . THR A 1 92 ? 3.473 -8.836 5.070 1.00 97.31 92 THR A C 1
ATOM 671 O O . THR A 1 92 ? 3.176 -8.376 3.963 1.00 97.31 92 THR A O 1
ATOM 674 N N . ARG A 1 93 ? 4.093 -10.015 5.204 1.00 95.75 93 ARG A N 1
ATOM 675 C CA . ARG A 1 93 ? 4.306 -10.958 4.097 1.00 95.75 93 ARG A CA 1
ATOM 676 C C . ARG A 1 93 ? 2.998 -11.671 3.734 1.00 95.75 93 ARG A C 1
ATOM 678 O O . ARG A 1 93 ? 2.120 -11.827 4.577 1.00 95.75 93 ARG A O 1
ATOM 685 N N . ASN A 1 94 ? 2.915 -12.166 2.498 1.00 96.56 94 ASN A N 1
ATOM 686 C CA . ASN A 1 94 ? 1.710 -12.820 1.975 1.00 96.56 94 ASN A CA 1
ATOM 687 C C . ASN A 1 94 ? 1.278 -14.052 2.793 1.00 96.56 94 ASN A C 1
ATOM 689 O O . ASN A 1 94 ? 0.087 -14.321 2.894 1.00 96.56 94 ASN A O 1
ATOM 693 N N . ASP A 1 95 ? 2.224 -14.783 3.393 1.00 96.62 95 ASP A N 1
ATOM 694 C CA . ASP A 1 95 ? 1.978 -16.045 4.110 1.00 96.62 95 ASP A CA 1
ATOM 695 C C . ASP A 1 95 ? 1.197 -15.895 5.423 1.00 96.62 95 ASP A C 1
ATOM 697 O O . ASP A 1 95 ? 0.784 -16.896 5.999 1.00 96.62 95 ASP A O 1
ATOM 701 N N . VAL A 1 96 ? 0.971 -14.665 5.894 1.00 96.25 96 VAL A N 1
ATOM 702 C CA . VAL A 1 96 ? 0.196 -14.390 7.115 1.00 96.25 96 VAL A CA 1
ATOM 703 C C . VAL A 1 96 ? -1.072 -13.571 6.864 1.00 96.25 96 VAL A C 1
ATOM 705 O O . VAL A 1 96 ? -1.748 -13.206 7.822 1.00 96.25 96 VAL A O 1
ATOM 708 N N . LEU A 1 97 ? -1.415 -13.269 5.605 1.00 97.38 97 LEU A N 1
ATOM 709 C CA . LEU A 1 97 ? -2.575 -12.423 5.288 1.00 97.38 97 LEU A CA 1
ATOM 710 C C . LEU A 1 97 ? -3.894 -12.993 5.803 1.00 97.38 97 LEU A C 1
ATOM 712 O O . LEU A 1 97 ? -4.736 -12.235 6.269 1.00 97.38 97 LEU A O 1
ATOM 716 N N . GLU A 1 98 ? -4.065 -14.312 5.735 1.00 97.56 98 GLU A N 1
ATOM 717 C CA . GLU A 1 98 ? -5.276 -14.973 6.220 1.00 97.56 98 GLU A CA 1
ATOM 718 C C . GLU A 1 98 ? -5.499 -14.716 7.713 1.00 97.56 98 GLU A C 1
ATOM 720 O O . GLU A 1 98 ? -6.558 -14.222 8.085 1.00 97.56 98 GLU A O 1
ATOM 725 N N . GLY A 1 99 ? -4.466 -14.909 8.540 1.00 97.06 99 GLY A N 1
ATOM 726 C CA . GLY A 1 99 ? -4.547 -14.618 9.973 1.00 97.06 99 GLY A CA 1
ATOM 727 C C . GLY A 1 99 ? -4.849 -13.146 10.265 1.00 97.06 99 GLY A C 1
ATOM 728 O O . GLY A 1 99 ? -5.672 -12.853 11.123 1.00 97.06 99 GLY A O 1
ATOM 729 N N . ILE A 1 100 ? -4.260 -12.212 9.506 1.00 97.94 100 ILE A N 1
ATOM 730 C CA . ILE A 1 100 ? -4.557 -10.778 9.662 1.00 97.94 100 ILE A CA 1
ATOM 731 C C . ILE A 1 100 ? -6.021 -10.461 9.337 1.00 97.94 100 ILE A C 1
ATOM 733 O O . ILE A 1 100 ? -6.641 -9.670 10.043 1.00 97.94 100 ILE A O 1
ATOM 737 N N . ILE A 1 101 ? -6.581 -11.060 8.284 1.00 98.06 101 ILE A N 1
ATOM 738 C CA . ILE A 1 101 ? -7.990 -10.868 7.913 1.00 98.06 101 ILE A CA 1
ATOM 739 C C . ILE A 1 101 ? -8.916 -11.439 8.993 1.00 98.06 101 ILE A C 1
ATOM 741 O O . ILE A 1 101 ? -9.905 -10.798 9.358 1.00 98.06 101 ILE A O 1
ATOM 745 N N . ASP A 1 102 ? -8.589 -12.620 9.514 1.00 96.75 102 ASP A N 1
ATOM 746 C CA . ASP A 1 102 ? -9.400 -13.305 10.517 1.00 96.75 102 ASP A CA 1
ATOM 747 C C . ASP A 1 102 ? -9.387 -12.558 11.864 1.00 96.75 102 ASP A C 1
ATOM 749 O O . ASP A 1 102 ? -10.435 -12.412 12.494 1.00 96.75 102 ASP A O 1
ATOM 753 N N . GLU A 1 103 ? -8.230 -12.021 12.267 1.00 96.06 103 GLU A N 1
ATOM 754 C CA . GLU A 1 103 ? -8.050 -11.214 13.484 1.00 96.06 103 GLU A CA 1
ATOM 755 C C . GLU A 1 103 ? -8.572 -9.773 13.350 1.00 96.06 103 GLU A C 1
ATOM 757 O O . GLU A 1 103 ? -8.807 -9.103 14.361 1.00 96.06 103 GLU A O 1
ATOM 762 N N . CYS A 1 104 ? -8.757 -9.275 12.123 1.00 98.19 104 CYS A N 1
ATOM 763 C CA . CYS A 1 104 ? -9.302 -7.945 11.880 1.00 98.19 104 CYS A CA 1
ATOM 764 C C . CYS A 1 104 ? -10.779 -7.884 12.315 1.00 98.19 104 CYS A C 1
ATOM 766 O O . CYS A 1 104 ? -11.577 -8.718 11.857 1.00 98.19 104 CYS A O 1
ATOM 768 N N . PRO A 1 105 ? -11.167 -6.895 13.152 1.00 97.62 105 PRO A N 1
ATOM 769 C CA . PRO A 1 105 ? -12.561 -6.680 13.524 1.00 97.62 105 PRO A CA 1
ATOM 770 C C . PRO A 1 105 ? -13.455 -6.623 12.273 1.00 97.62 105 PRO A C 1
ATOM 772 O O . PRO A 1 105 ? -13.106 -5.901 11.333 1.00 97.62 105 PRO A O 1
ATOM 775 N N . PRO A 1 106 ? -14.567 -7.381 12.205 1.00 96.69 106 PRO A N 1
ATOM 776 C CA . PRO A 1 106 ? -15.382 -7.495 10.994 1.00 96.69 106 PRO A CA 1
ATOM 777 C C . PRO A 1 106 ? -15.788 -6.152 10.380 1.00 96.69 106 PRO A C 1
ATOM 779 O O . PRO A 1 106 ? -15.716 -5.983 9.166 1.00 96.69 106 PRO A O 1
ATOM 782 N N . GLU A 1 107 ? -16.143 -5.184 11.221 1.00 96.06 107 GLU A N 1
ATOM 783 C CA . GLU A 1 107 ? -16.539 -3.824 10.856 1.00 96.06 107 GLU A CA 1
ATOM 784 C C . GLU A 1 107 ? -15.394 -2.968 10.297 1.00 96.06 107 GLU A C 1
ATOM 786 O O . GLU A 1 107 ? -15.640 -1.943 9.672 1.00 96.06 107 GLU A O 1
ATOM 791 N N . ARG A 1 108 ? -14.143 -3.396 10.492 1.00 97.81 108 ARG A N 1
ATOM 792 C CA . ARG A 1 108 ? -12.932 -2.726 10.003 1.00 97.81 108 ARG A CA 1
ATOM 793 C C . ARG A 1 108 ? -12.302 -3.419 8.800 1.00 97.81 108 ARG A C 1
ATOM 795 O O . ARG A 1 108 ? -11.348 -2.895 8.232 1.00 97.81 108 ARG A O 1
ATOM 802 N N . ARG A 1 109 ? -12.810 -4.583 8.375 1.00 98.06 109 ARG A N 1
ATOM 803 C CA . ARG A 1 109 ? -12.201 -5.353 7.276 1.00 98.06 109 ARG A CA 1
ATOM 804 C C . ARG A 1 109 ? -12.181 -4.595 5.959 1.00 98.06 109 ARG A C 1
ATOM 806 O O . ARG A 1 109 ? -11.210 -4.728 5.224 1.00 98.06 109 ARG A O 1
ATOM 813 N N . GLU A 1 110 ? -13.188 -3.772 5.677 1.00 98.00 110 GLU A N 1
ATOM 814 C CA . GLU A 1 110 ? -13.204 -2.911 4.484 1.00 98.00 110 GLU A CA 1
ATOM 815 C C . GLU A 1 110 ? -12.095 -1.843 4.489 1.00 98.00 110 GLU A C 1
ATOM 817 O O . GLU A 1 110 ? -11.745 -1.304 3.437 1.00 98.00 110 GLU A O 1
ATOM 822 N N . ASP A 1 111 ? -11.503 -1.563 5.656 1.00 98.69 111 ASP A N 1
ATOM 823 C CA . ASP A 1 111 ? -10.418 -0.597 5.803 1.00 98.69 111 ASP A CA 1
ATOM 824 C C . ASP A 1 111 ? -9.026 -1.191 5.590 1.00 98.69 111 ASP A C 1
ATOM 826 O O . ASP A 1 111 ? -8.041 -0.449 5.557 1.00 98.69 111 ASP A O 1
ATOM 830 N N . LEU A 1 112 ? -8.925 -2.513 5.416 1.00 98.81 112 LEU A N 1
ATOM 831 C CA . LEU A 1 112 ? -7.666 -3.163 5.071 1.00 98.81 112 LEU A CA 1
ATOM 832 C C . LEU A 1 112 ? -7.189 -2.686 3.697 1.00 98.81 112 LEU A C 1
ATOM 834 O O . LEU A 1 112 ? -7.891 -2.811 2.688 1.00 98.81 112 LEU A O 1
ATOM 838 N N . VAL A 1 113 ? -5.961 -2.178 3.684 1.00 98.88 113 VAL A N 1
ATOM 839 C CA . VAL A 1 113 ? -5.207 -1.788 2.498 1.00 98.88 113 VAL A CA 1
ATOM 840 C C . VAL A 1 113 ? -4.098 -2.812 2.296 1.00 98.88 113 VAL A C 1
ATOM 842 O O . VAL A 1 113 ? -3.225 -2.963 3.154 1.00 98.88 113 VAL A O 1
ATOM 845 N N . PHE A 1 114 ? -4.121 -3.515 1.167 1.00 98.75 114 PHE A N 1
ATOM 846 C CA . PHE A 1 114 ? -3.168 -4.580 0.850 1.00 98.75 114 PHE A CA 1
ATOM 847 C C . PHE A 1 114 ? -2.017 -4.050 -0.012 1.00 98.75 114 PHE A C 1
ATOM 849 O O . PHE A 1 114 ? -2.241 -3.546 -1.110 1.00 98.75 114 PHE A O 1
ATOM 856 N N . LEU A 1 115 ? -0.781 -4.160 0.486 1.00 98.31 115 LEU A N 1
ATOM 857 C CA . LEU A 1 115 ? 0.442 -3.617 -0.139 1.00 98.31 115 LEU A CA 1
ATOM 858 C C . LEU A 1 115 ? 1.358 -4.720 -0.700 1.00 98.31 115 LEU A C 1
ATOM 860 O O . LEU A 1 115 ? 2.542 -4.508 -0.972 1.00 98.31 115 LEU A O 1
ATOM 864 N N . GLN A 1 116 ? 0.838 -5.938 -0.782 1.00 97.31 116 GLN A N 1
ATOM 865 C CA . GLN A 1 116 ? 1.610 -7.126 -1.103 1.00 97.31 116 GLN A CA 1
ATOM 866 C C . GLN A 1 116 ? 1.995 -7.162 -2.581 1.00 97.31 116 GLN A C 1
ATOM 868 O O . GLN A 1 116 ? 1.260 -6.725 -3.463 1.00 97.31 116 GLN A O 1
ATOM 873 N N . ASN A 1 117 ? 3.149 -7.765 -2.860 1.00 94.19 117 ASN A N 1
ATOM 874 C CA . ASN A 1 117 ? 3.503 -8.136 -4.224 1.00 94.19 117 ASN A CA 1
ATOM 875 C C . ASN A 1 117 ? 2.687 -9.355 -4.684 1.00 94.19 117 ASN A C 1
ATOM 877 O O . ASN A 1 117 ? 2.343 -10.228 -3.881 1.00 94.19 117 ASN A O 1
ATOM 881 N N . GLY A 1 118 ? 2.469 -9.442 -5.997 1.00 92.31 118 GLY A N 1
ATOM 882 C CA . GLY A 1 118 ? 1.700 -10.504 -6.645 1.00 92.31 118 GLY A CA 1
ATOM 883 C C . GLY A 1 118 ? 0.308 -10.039 -7.071 1.00 92.31 118 GLY A C 1
ATOM 884 O O . GLY A 1 118 ? 0.018 -8.847 -7.064 1.00 92.31 118 GLY A O 1
ATOM 885 N N . MET A 1 119 ? -0.543 -10.994 -7.450 1.00 94.56 119 MET A N 1
ATOM 886 C CA . MET A 1 119 ? -1.958 -10.758 -7.738 1.00 94.56 119 MET A CA 1
ATOM 887 C C . MET A 1 119 ? -2.790 -11.361 -6.609 1.00 94.56 119 MET A C 1
ATOM 889 O O . MET A 1 119 ? -2.803 -12.579 -6.428 1.00 94.56 119 MET A O 1
ATOM 893 N N . LEU A 1 120 ? -3.440 -10.501 -5.822 1.00 95.94 120 LEU A N 1
ATOM 894 C CA . LEU A 1 120 ? -4.241 -10.922 -4.672 1.00 95.94 120 LEU A CA 1
ATOM 895 C C . LEU A 1 120 ? -5.725 -11.097 -4.995 1.00 95.94 120 LEU A C 1
ATOM 897 O O . LEU A 1 120 ? -6.452 -11.632 -4.161 1.00 95.94 120 LEU A O 1
ATOM 901 N N . GLN A 1 121 ? -6.175 -10.689 -6.183 1.00 95.44 121 GLN A N 1
ATOM 902 C CA . GLN A 1 121 ? -7.595 -10.563 -6.508 1.00 95.44 121 GLN A CA 1
ATOM 903 C C . GLN A 1 121 ? -8.392 -11.834 -6.184 1.00 95.44 121 GLN A C 1
ATOM 905 O O . GLN A 1 121 ? -9.319 -11.793 -5.381 1.00 95.44 121 GLN A O 1
ATOM 910 N N . SER A 1 122 ? -7.964 -12.995 -6.689 1.00 95.94 122 SER A N 1
ATOM 911 C CA . SER A 1 122 ? -8.672 -14.260 -6.438 1.00 95.94 122 SER A CA 1
ATOM 912 C C . SER A 1 122 ? -8.639 -14.712 -4.973 1.00 95.94 122 SER A C 1
ATOM 914 O O . SER A 1 122 ? -9.503 -15.476 -4.544 1.00 95.94 122 SER A O 1
ATOM 916 N N . PHE A 1 123 ? -7.632 -14.298 -4.197 1.00 97.50 123 PHE A N 1
ATOM 917 C CA . PHE A 1 123 ? -7.577 -14.555 -2.755 1.00 97.50 123 PHE A CA 1
ATOM 918 C C . PHE A 1 123 ? -8.569 -13.655 -2.009 1.00 97.50 123 PHE A C 1
ATOM 920 O O . PHE A 1 123 ? -9.341 -14.146 -1.186 1.00 97.50 123 PHE A O 1
ATOM 927 N N . LEU A 1 124 ? -8.590 -12.363 -2.337 1.00 98.12 124 LEU A N 1
ATOM 928 C CA . LEU A 1 124 ? -9.475 -11.384 -1.713 1.00 98.12 124 LEU A CA 1
ATOM 929 C C . LEU A 1 124 ? -10.945 -11.652 -2.044 1.00 98.12 124 LEU A C 1
ATOM 931 O O . LEU A 1 124 ? -11.781 -11.620 -1.146 1.00 98.12 124 LEU A O 1
ATOM 935 N N . GLU A 1 125 ? -11.269 -12.012 -3.285 1.00 97.88 125 GLU A N 1
ATOM 936 C CA . GLU A 1 125 ? -12.628 -12.390 -3.700 1.00 97.88 125 GLU A CA 1
ATOM 937 C C . GLU A 1 125 ? -13.183 -13.556 -2.875 1.00 97.88 125 GLU A C 1
ATOM 939 O O . GLU A 1 125 ? -14.303 -13.479 -2.373 1.00 97.88 125 GLU A O 1
ATOM 944 N N . LYS A 1 126 ? -12.380 -14.602 -2.637 1.00 98.12 126 LYS A N 1
ATOM 945 C CA . LYS A 1 126 ? -12.775 -15.745 -1.792 1.00 98.12 126 LYS A CA 1
ATOM 946 C C . LYS A 1 126 ? -13.038 -15.359 -0.337 1.00 98.12 126 LYS A C 1
ATOM 948 O O . LYS A 1 126 ? -13.767 -16.066 0.353 1.00 98.12 126 LYS A O 1
ATOM 953 N N . LYS A 1 127 ? -12.440 -14.264 0.132 1.00 97.50 127 LYS A N 1
ATOM 954 C CA . LYS A 1 127 ? -12.645 -13.705 1.475 1.00 97.50 127 LYS A CA 1
ATOM 955 C C . LYS A 1 127 ? -13.748 -12.638 1.512 1.00 97.50 127 LYS A C 1
ATOM 957 O O . LYS A 1 127 ? -14.023 -12.110 2.583 1.00 97.50 127 LYS A O 1
ATOM 962 N N . GLY A 1 128 ? -14.378 -12.324 0.375 1.00 97.94 128 GLY A N 1
ATOM 963 C CA . GLY A 1 128 ? -15.365 -11.245 0.266 1.00 97.94 128 GLY A CA 1
ATOM 964 C C . GLY A 1 128 ? -14.755 -9.840 0.329 1.00 97.94 128 GLY A C 1
ATOM 965 O O . GLY A 1 128 ? -15.456 -8.889 0.647 1.00 97.94 128 GLY A O 1
ATOM 966 N N . LEU A 1 129 ? -13.458 -9.710 0.041 1.00 98.25 129 LEU A N 1
ATOM 967 C CA . LEU A 1 129 ? -12.669 -8.474 0.128 1.00 98.25 129 LEU A CA 1
ATOM 968 C C . LEU A 1 129 ? -12.188 -7.988 -1.251 1.00 98.25 129 LEU A C 1
ATOM 970 O O . LEU A 1 129 ? -11.228 -7.231 -1.343 1.00 98.25 129 LEU A O 1
ATOM 974 N N . GLY A 1 130 ? -12.804 -8.443 -2.347 1.00 97.06 130 GLY A N 1
ATOM 975 C CA . GLY A 1 130 ? -12.348 -8.134 -3.713 1.00 97.06 130 GLY A CA 1
ATOM 976 C C . GLY A 1 130 ? -12.350 -6.639 -4.066 1.00 97.06 130 GLY A C 1
ATOM 977 O O . GLY A 1 130 ? -11.594 -6.227 -4.938 1.00 97.06 130 GLY A O 1
ATOM 978 N N . SER A 1 131 ? -13.159 -5.835 -3.368 1.00 97.19 131 SER A N 1
ATOM 979 C CA . SER A 1 131 ? -13.245 -4.375 -3.514 1.00 97.19 131 SER A CA 1
ATOM 980 C C . SER A 1 131 ? -12.388 -3.602 -2.505 1.00 97.19 131 SER A C 1
ATOM 982 O O . SER A 1 131 ? -12.454 -2.372 -2.451 1.00 97.19 131 SER A O 1
ATOM 984 N N . ASN A 1 132 ? -11.621 -4.295 -1.657 1.00 98.69 132 ASN A N 1
ATOM 985 C CA . ASN A 1 132 ? -10.728 -3.635 -0.714 1.00 98.69 132 ASN A CA 1
ATOM 986 C C . ASN A 1 132 ? -9.645 -2.842 -1.436 1.00 98.69 132 ASN A C 1
ATOM 988 O O . ASN A 1 132 ? -9.292 -3.099 -2.587 1.00 98.69 132 ASN A O 1
ATOM 992 N N . THR A 1 133 ? -9.069 -1.894 -0.701 1.00 98.88 133 THR A N 1
ATOM 993 C CA . THR A 1 133 ? -7.988 -1.083 -1.249 1.00 98.88 133 THR A CA 1
ATOM 994 C C . THR A 1 133 ? -6.758 -1.955 -1.486 1.00 98.88 133 THR A C 1
ATOM 996 O O . THR A 1 133 ? -6.305 -2.666 -0.587 1.00 98.88 133 THR A O 1
ATOM 999 N N . GLN A 1 134 ? -6.196 -1.879 -2.686 1.00 98.75 134 GLN A N 1
ATOM 1000 C CA . GLN A 1 134 ? -4.969 -2.575 -3.067 1.00 98.75 134 GLN A CA 1
ATOM 1001 C C . GLN A 1 134 ? -3.947 -1.561 -3.571 1.00 98.75 134 GLN A C 1
ATOM 1003 O O . GLN A 1 134 ? -4.310 -0.554 -4.181 1.00 98.75 134 GLN A O 1
ATOM 1008 N N . ALA A 1 135 ? -2.666 -1.827 -3.321 1.00 98.56 135 ALA A N 1
ATOM 1009 C CA . ALA A 1 135 ? -1.575 -0.977 -3.761 1.00 98.56 135 ALA A CA 1
ATOM 1010 C C . ALA A 1 135 ? -0.376 -1.786 -4.263 1.00 98.56 135 ALA A C 1
ATOM 1012 O O . ALA A 1 135 ? 0.138 -2.686 -3.599 1.00 98.56 135 ALA A O 1
ATOM 1013 N N . LEU A 1 136 ? 0.115 -1.402 -5.435 1.00 98.12 136 LEU A N 1
ATOM 1014 C CA . LEU A 1 136 ? 1.320 -1.920 -6.055 1.00 98.12 136 LEU A CA 1
ATOM 1015 C C . LEU A 1 136 ? 2.482 -1.006 -5.676 1.00 98.12 136 LEU A C 1
ATOM 1017 O O . LEU A 1 136 ? 2.727 -0.002 -6.330 1.00 98.12 136 LEU A O 1
ATOM 1021 N N . ILE A 1 137 ? 3.215 -1.356 -4.622 1.00 97.44 137 ILE A N 1
ATOM 1022 C CA . ILE A 1 137 ? 4.302 -0.510 -4.108 1.00 97.44 137 ILE A CA 1
ATOM 1023 C C . ILE A 1 137 ? 5.560 -0.586 -4.982 1.00 97.44 137 ILE A C 1
ATOM 1025 O O . ILE A 1 137 ? 6.101 -1.677 -5.169 1.00 97.44 137 ILE A O 1
ATOM 1029 N N . TYR A 1 138 ? 6.052 0.555 -5.466 1.00 96.19 138 TYR A N 1
ATOM 1030 C CA . TYR A 1 138 ? 7.292 0.653 -6.247 1.00 96.19 138 TYR A CA 1
ATOM 1031 C C . TYR A 1 138 ? 8.389 1.497 -5.593 1.00 96.19 138 TYR A C 1
ATOM 1033 O O . TYR A 1 138 ? 9.421 1.714 -6.211 1.00 96.19 138 TYR A O 1
ATOM 1041 N N . PHE A 1 139 ? 8.240 1.903 -4.333 1.00 95.81 139 PHE A N 1
ATOM 1042 C CA . PHE A 1 139 ? 9.364 2.463 -3.583 1.00 95.81 139 PHE A CA 1
ATOM 1043 C C . PHE A 1 139 ? 10.193 1.363 -2.905 1.00 95.81 139 PHE A C 1
ATOM 1045 O O . PHE A 1 139 ? 9.697 0.280 -2.576 1.00 95.81 139 PHE A O 1
ATOM 1052 N N . ALA A 1 140 ? 11.459 1.663 -2.636 1.00 92.94 140 ALA A N 1
ATOM 1053 C CA . ALA A 1 140 ? 12.367 0.796 -1.901 1.00 92.94 140 ALA A CA 1
ATOM 1054 C C . ALA A 1 140 ? 12.832 1.459 -0.603 1.00 92.94 140 ALA A C 1
ATOM 1056 O O . ALA A 1 140 ? 13.133 2.646 -0.565 1.00 92.94 140 ALA A O 1
ATOM 1057 N N . VAL A 1 141 ? 12.943 0.666 0.460 1.00 93.25 141 VAL A N 1
ATOM 1058 C CA . VAL A 1 141 ? 13.582 1.071 1.718 1.00 93.25 141 VAL A CA 1
ATOM 1059 C C . VAL A 1 141 ? 14.829 0.208 1.872 1.00 93.25 141 VAL A C 1
ATOM 1061 O O . VAL A 1 141 ? 14.725 -1.003 2.118 1.00 93.25 141 VAL A O 1
ATOM 1064 N N . ALA A 1 142 ? 16.006 0.801 1.663 1.00 88.69 142 ALA A N 1
ATOM 1065 C CA . ALA A 1 142 ? 17.262 0.055 1.631 1.00 88.69 142 ALA A CA 1
ATOM 1066 C C . ALA A 1 142 ? 17.581 -0.548 3.008 1.00 88.69 142 ALA A C 1
ATOM 1068 O O . ALA A 1 142 ? 17.757 -1.767 3.109 1.00 88.69 142 ALA A O 1
ATOM 1069 N N . LYS A 1 143 ? 17.517 0.250 4.082 1.00 89.50 143 LYS A N 1
ATOM 1070 C CA . LYS A 1 143 ? 17.611 -0.239 5.469 1.00 89.50 143 LYS A CA 1
ATOM 1071 C C . LYS A 1 143 ? 16.573 0.397 6.397 1.00 89.50 143 LYS A C 1
ATOM 1073 O O . LYS A 1 143 ? 15.913 1.367 6.050 1.00 89.50 143 LYS A O 1
ATOM 1078 N N . MET A 1 144 ? 16.398 -0.187 7.582 1.00 85.12 144 MET A N 1
ATOM 1079 C CA . MET A 1 144 ? 15.472 0.352 8.585 1.00 85.12 144 MET A CA 1
ATOM 1080 C C . MET A 1 144 ? 15.870 1.784 8.975 1.00 85.12 144 MET A C 1
ATOM 1082 O O . MET A 1 144 ? 17.047 2.031 9.231 1.00 85.12 144 MET A O 1
ATOM 1086 N N . GLY A 1 145 ? 14.896 2.695 9.034 1.00 83.81 145 GLY A N 1
ATOM 1087 C CA . GLY A 1 145 ? 15.110 4.103 9.387 1.00 83.81 145 GLY A CA 1
ATOM 1088 C C . GLY A 1 145 ? 15.654 4.979 8.253 1.00 83.81 145 GLY A C 1
ATOM 1089 O O . GLY A 1 145 ? 15.870 6.167 8.465 1.00 83.81 145 GLY A O 1
ATOM 1090 N N . GLU A 1 146 ? 15.883 4.427 7.057 1.00 89.50 146 GLU A N 1
ATOM 1091 C CA . GLU A 1 146 ? 16.129 5.245 5.868 1.00 89.50 146 GLU A CA 1
ATOM 1092 C C . GLU A 1 146 ? 14.827 5.661 5.199 1.00 89.50 146 GLU A C 1
ATOM 1094 O O . GLU A 1 146 ? 13.851 4.907 5.165 1.00 89.50 146 GLU A O 1
ATOM 1099 N N . ALA A 1 147 ? 14.858 6.857 4.611 1.00 91.62 147 ALA A N 1
ATOM 1100 C CA . ALA A 1 147 ? 13.767 7.335 3.790 1.00 91.62 147 ALA A CA 1
ATOM 1101 C C . ALA A 1 147 ? 13.558 6.398 2.583 1.00 91.62 147 ALA A C 1
ATOM 1103 O O . ALA A 1 147 ? 14.532 5.936 1.975 1.00 91.62 147 ALA A O 1
ATOM 1104 N N . PRO A 1 148 ? 12.299 6.112 2.220 1.00 96.06 148 PRO A N 1
ATOM 1105 C CA . PRO A 1 1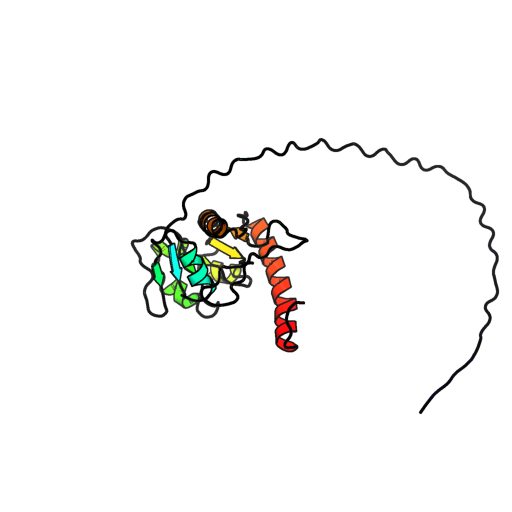48 ? 11.998 5.369 1.008 1.00 96.06 148 PRO A CA 1
ATOM 1106 C C . PRO A 1 1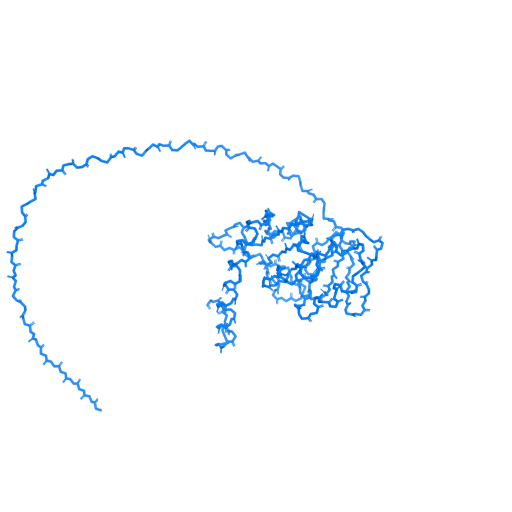48 ? 12.500 6.122 -0.233 1.00 96.06 148 PRO A C 1
ATOM 1108 O O . PRO A 1 148 ? 12.396 7.341 -0.324 1.00 96.06 148 PRO A O 1
ATOM 1111 N N . THR A 1 149 ? 13.033 5.379 -1.198 1.00 95.81 149 THR A N 1
ATOM 1112 C CA . THR A 1 149 ? 13.389 5.873 -2.535 1.00 95.81 149 THR A CA 1
ATOM 1113 C C . THR A 1 149 ? 12.284 5.498 -3.506 1.00 95.81 149 THR A C 1
ATOM 1115 O O . THR A 1 149 ? 11.890 4.332 -3.546 1.00 95.81 149 THR A O 1
ATOM 1118 N N . ASP A 1 150 ? 11.784 6.463 -4.274 1.00 96.62 150 ASP A N 1
ATOM 1119 C CA . ASP A 1 150 ? 10.698 6.229 -5.224 1.00 96.62 150 ASP A CA 1
ATOM 1120 C C . ASP A 1 150 ? 11.123 5.351 -6.414 1.00 96.62 150 ASP A C 1
ATOM 1122 O O . ASP A 1 150 ? 12.288 5.323 -6.808 1.00 96.62 150 ASP A O 1
ATOM 1126 N N . GLY A 1 151 ? 10.156 4.657 -7.010 1.00 92.25 151 GLY A N 1
ATOM 1127 C CA . GLY A 1 151 ? 10.323 3.787 -8.176 1.00 92.25 151 GLY A CA 1
ATOM 1128 C C . GLY A 1 151 ? 10.283 4.527 -9.506 1.00 92.25 151 GLY A C 1
ATOM 1129 O O . GLY A 1 151 ? 9.646 4.053 -10.446 1.00 92.25 151 GLY A O 1
ATOM 1130 N N . VAL A 1 152 ? 10.895 5.706 -9.566 1.00 94.31 152 VAL A N 1
ATOM 1131 C CA . VAL A 1 152 ? 10.964 6.535 -10.773 1.00 94.31 152 VAL A CA 1
ATOM 1132 C C . VAL A 1 152 ? 12.074 6.022 -11.688 1.00 94.31 152 VAL A C 1
ATOM 1134 O O . VAL A 1 152 ? 13.152 5.650 -11.227 1.00 94.31 152 VAL A O 1
ATOM 1137 N N . THR A 1 153 ? 11.816 6.004 -12.995 1.00 91.44 153 THR A N 1
ATOM 1138 C CA . THR A 1 153 ? 12.799 5.612 -14.018 1.00 91.44 153 THR A CA 1
ATOM 1139 C C . THR A 1 153 ? 12.787 6.603 -15.178 1.00 91.44 153 THR A C 1
ATOM 1141 O O . THR A 1 153 ? 11.856 7.394 -15.299 1.00 91.44 153 THR A O 1
ATOM 1144 N N . ASP A 1 154 ? 13.770 6.534 -16.079 1.00 93.50 154 ASP A N 1
ATOM 1145 C CA . ASP A 1 154 ? 13.793 7.379 -17.284 1.00 93.50 154 ASP A CA 1
ATOM 1146 C C . ASP A 1 154 ? 12.561 7.170 -18.185 1.00 93.50 154 ASP A C 1
ATOM 1148 O O . ASP A 1 154 ? 12.124 8.094 -18.870 1.00 93.50 154 ASP A O 1
ATOM 1152 N N . LEU A 1 155 ? 11.994 5.957 -18.184 1.00 92.44 155 LEU A N 1
ATOM 1153 C CA . LEU A 1 155 ? 10.789 5.617 -18.949 1.00 92.44 155 LEU A CA 1
ATOM 1154 C C . LEU A 1 155 ? 9.495 5.970 -18.206 1.00 92.44 155 LEU A C 1
ATOM 1156 O O . LEU A 1 155 ? 8.466 6.151 -18.851 1.00 92.44 155 LEU A O 1
ATOM 1160 N N . ASN A 1 156 ? 9.558 6.074 -16.877 1.00 94.12 156 ASN A N 1
ATOM 1161 C CA . ASN A 1 156 ? 8.434 6.399 -16.001 1.00 94.12 156 ASN A CA 1
ATOM 1162 C C . ASN A 1 156 ? 8.849 7.482 -14.995 1.00 94.12 156 ASN A C 1
ATOM 1164 O O . ASN A 1 156 ? 8.992 7.188 -13.798 1.00 94.12 156 ASN A O 1
ATOM 1168 N N . PRO A 1 157 ? 9.087 8.727 -15.458 1.00 95.75 157 PRO A N 1
ATOM 1169 C CA . PRO A 1 157 ? 9.439 9.854 -14.594 1.00 95.75 157 PRO A CA 1
ATOM 1170 C C . PRO A 1 157 ? 8.338 10.184 -13.568 1.00 95.75 157 PRO A C 1
ATOM 1172 O O . PRO A 1 157 ? 8.607 10.795 -12.539 1.00 95.75 157 PRO A O 1
ATOM 1175 N N . GLU A 1 158 ? 7.099 9.778 -13.841 1.00 94.69 158 GLU A N 1
ATOM 1176 C CA . GLU A 1 158 ? 5.931 9.891 -12.966 1.00 94.69 158 GLU A CA 1
ATOM 1177 C C . GLU A 1 158 ? 5.857 8.817 -11.867 1.00 94.69 158 GLU A C 1
ATOM 1179 O O . GLU A 1 158 ? 4.973 8.885 -11.013 1.00 94.69 158 GLU A O 1
ATOM 1184 N N . GLY A 1 159 ? 6.767 7.838 -11.893 1.00 96.06 159 GLY A N 1
ATOM 1185 C CA . GLY A 1 159 ? 6.818 6.706 -10.973 1.00 96.06 159 GLY A CA 1
ATOM 1186 C C . GLY A 1 159 ? 5.763 5.633 -11.248 1.00 96.06 159 GLY A C 1
ATOM 1187 O O . GLY A 1 159 ? 4.882 5.793 -12.088 1.00 96.06 159 GLY A O 1
ATOM 1188 N N . LEU A 1 160 ? 5.883 4.496 -10.563 1.00 96.50 160 LEU A N 1
ATOM 1189 C CA . LEU A 1 160 ? 5.127 3.273 -10.878 1.00 96.50 160 LEU A CA 1
ATOM 1190 C C . LEU A 1 160 ? 4.167 2.826 -9.769 1.00 96.50 160 LEU A C 1
ATOM 1192 O O . LEU A 1 160 ? 3.370 1.911 -9.978 1.00 96.50 160 LEU A O 1
ATOM 1196 N N . THR A 1 161 ? 4.240 3.430 -8.577 1.00 98.31 161 THR A N 1
ATOM 1197 C CA . THR A 1 161 ? 3.349 3.042 -7.477 1.00 98.31 161 THR A CA 1
ATOM 1198 C C . THR A 1 161 ? 1.911 3.347 -7.870 1.00 98.31 161 THR A C 1
ATOM 1200 O O . THR A 1 161 ? 1.610 4.466 -8.271 1.00 98.31 161 THR A O 1
ATOM 1203 N N . ALA A 1 162 ? 1.015 2.375 -7.732 1.00 98.38 162 ALA A N 1
ATOM 1204 C CA . ALA A 1 162 ? -0.397 2.538 -8.062 1.00 98.38 162 ALA A CA 1
ATOM 1205 C C . ALA A 1 162 ? -1.284 2.007 -6.938 1.00 98.38 162 ALA A C 1
ATOM 1207 O O . ALA A 1 162 ? -0.916 1.043 -6.265 1.00 98.38 162 ALA A O 1
ATOM 1208 N N . ALA A 1 163 ? -2.456 2.604 -6.749 1.00 98.75 163 ALA A N 1
ATOM 1209 C CA . ALA A 1 163 ? -3.441 2.197 -5.756 1.00 98.75 163 ALA A CA 1
ATOM 1210 C C . ALA A 1 163 ? -4.865 2.269 -6.319 1.00 98.75 163 ALA A C 1
ATOM 1212 O O . ALA A 1 163 ? -5.161 3.082 -7.192 1.00 98.75 163 ALA A O 1
ATOM 1213 N N . THR A 1 164 ? -5.757 1.429 -5.803 1.00 98.69 164 THR A N 1
ATOM 1214 C CA . THR A 1 164 ? -7.189 1.443 -6.130 1.00 98.69 164 THR A CA 1
ATOM 1215 C C . THR A 1 164 ? -8.023 1.125 -4.892 1.00 98.69 164 THR A C 1
ATOM 1217 O O . THR A 1 164 ? -7.520 0.477 -3.975 1.00 98.69 164 THR A O 1
ATOM 1220 N N . GLY A 1 165 ? -9.280 1.573 -4.858 1.00 98.31 165 GLY A N 1
ATOM 1221 C CA . GLY A 1 165 ? -10.228 1.332 -3.763 1.00 98.31 165 GLY A CA 1
ATOM 1222 C C . GLY A 1 165 ? -10.366 2.481 -2.754 1.00 98.31 165 GLY A C 1
ATOM 1223 O O . GLY A 1 165 ? -9.773 3.549 -2.907 1.00 98.31 165 GLY A O 1
ATOM 1224 N N . LYS A 1 166 ? -11.175 2.238 -1.712 1.00 98.31 166 LYS A N 1
ATOM 1225 C CA . LYS A 1 166 ? -11.641 3.212 -0.698 1.00 98.31 166 LYS A CA 1
ATOM 1226 C C . LYS A 1 166 ? -10.552 4.146 -0.148 1.00 98.31 166 LYS A C 1
ATOM 1228 O O . LYS A 1 166 ? -10.798 5.333 0.030 1.00 98.31 166 LYS A O 1
ATOM 1233 N N . TRP A 1 167 ? -9.364 3.615 0.134 1.00 98.75 167 TRP A N 1
ATOM 1234 C CA . TRP A 1 167 ? -8.270 4.319 0.809 1.00 98.75 167 TRP A CA 1
ATOM 1235 C C . TRP A 1 167 ? -7.101 4.682 -0.118 1.00 98.75 167 TRP A C 1
ATOM 1237 O O . TRP A 1 167 ? -6.033 5.068 0.364 1.00 98.75 167 TRP A O 1
ATOM 1247 N N . ALA A 1 168 ? -7.279 4.582 -1.440 1.00 98.69 168 ALA A N 1
ATOM 1248 C CA . ALA A 1 168 ? -6.217 4.863 -2.405 1.00 98.69 168 ALA A CA 1
ATOM 1249 C C . ALA A 1 168 ? -5.713 6.315 -2.315 1.00 98.69 168 ALA A C 1
ATOM 1251 O O . ALA A 1 168 ? -4.505 6.536 -2.240 1.00 98.69 168 ALA A O 1
ATOM 1252 N N . ASP A 1 169 ? -6.620 7.292 -2.212 1.00 98.56 169 ASP A N 1
ATOM 1253 C CA . ASP A 1 169 ? -6.262 8.710 -2.050 1.00 98.56 169 ASP A CA 1
ATOM 1254 C C . ASP A 1 169 ? -5.534 8.987 -0.726 1.00 98.56 169 ASP A C 1
ATOM 1256 O O . ASP A 1 169 ? -4.615 9.809 -0.670 1.00 98.56 169 ASP A O 1
ATOM 1260 N N . ALA A 1 170 ? -5.905 8.284 0.350 1.00 98.44 170 ALA A N 1
ATOM 1261 C CA . ALA A 1 170 ? -5.245 8.417 1.648 1.00 98.44 170 ALA A CA 1
ATOM 1262 C C . ALA A 1 170 ? -3.805 7.883 1.596 1.00 98.44 170 ALA A C 1
ATOM 1264 O O . ALA A 1 170 ? -2.890 8.524 2.119 1.00 98.44 170 ALA A O 1
ATOM 1265 N N . LEU A 1 171 ? -3.589 6.749 0.919 1.00 98.69 171 LEU A N 1
ATOM 1266 C CA . LEU A 1 171 ? -2.248 6.234 0.655 1.00 98.69 171 LEU A CA 1
ATOM 1267 C C . LEU A 1 171 ? -1.451 7.202 -0.228 1.00 98.69 171 LEU A C 1
ATOM 1269 O O . LEU A 1 171 ? -0.324 7.538 0.124 1.00 98.69 171 LEU A O 1
ATOM 1273 N N . ALA A 1 172 ? -2.028 7.693 -1.327 1.00 98.56 172 ALA A N 1
ATOM 1274 C CA . ALA A 1 172 ? -1.361 8.637 -2.222 1.00 98.56 172 ALA A CA 1
ATOM 1275 C C . ALA A 1 172 ? -0.943 9.926 -1.498 1.00 98.56 172 ALA A C 1
ATOM 1277 O O . ALA A 1 172 ? 0.212 10.331 -1.585 1.00 98.56 172 ALA A O 1
ATOM 1278 N N . THR A 1 173 ? -1.840 10.504 -0.695 1.00 98.44 173 THR A N 1
ATOM 1279 C CA . THR A 1 173 ? -1.553 11.676 0.149 1.00 98.44 173 THR A CA 1
ATOM 1280 C C . THR A 1 173 ? -0.372 11.417 1.089 1.00 98.44 173 THR A C 1
ATOM 1282 O O . THR A 1 173 ? 0.526 12.250 1.226 1.00 98.44 173 THR A O 1
ATOM 1285 N N . ARG A 1 174 ? -0.353 10.246 1.738 1.00 98.12 174 ARG A N 1
ATOM 1286 C CA . ARG A 1 174 ? 0.720 9.847 2.655 1.00 98.12 174 ARG A CA 1
ATOM 1287 C C . ARG A 1 174 ? 2.057 9.671 1.937 1.00 98.12 174 ARG A C 1
ATOM 1289 O O . ARG A 1 174 ? 3.073 10.155 2.422 1.00 98.12 174 ARG A O 1
ATOM 1296 N N . LEU A 1 175 ? 2.058 9.015 0.780 1.00 98.12 175 LEU A N 1
ATOM 1297 C CA . LEU A 1 175 ? 3.256 8.823 -0.038 1.00 98.12 175 LEU A CA 1
ATOM 1298 C C . LEU A 1 175 ? 3.801 10.158 -0.563 1.00 98.12 175 LEU A C 1
ATOM 1300 O O . LEU A 1 175 ? 5.004 10.406 -0.486 1.00 98.12 175 LEU A O 1
ATOM 1304 N N . GLN A 1 176 ? 2.919 11.072 -0.967 1.00 97.06 176 GLN A N 1
ATOM 1305 C CA . GLN A 1 176 ? 3.299 12.396 -1.447 1.00 97.06 176 GLN A CA 1
ATOM 1306 C C . GLN A 1 176 ? 3.995 13.247 -0.374 1.00 97.06 176 GLN A C 1
ATOM 1308 O O . GLN A 1 176 ? 4.913 13.996 -0.701 1.00 97.06 176 GLN A O 1
ATOM 1313 N N . LYS A 1 177 ? 3.645 13.091 0.914 1.00 95.31 177 LYS A N 1
ATOM 1314 C CA . LYS A 1 177 ? 4.391 13.720 2.025 1.00 95.31 177 LYS A CA 1
ATOM 1315 C C . LYS A 1 177 ? 5.870 13.300 2.039 1.00 95.31 177 LYS A C 1
ATOM 1317 O O . LYS A 1 177 ? 6.723 14.079 2.455 1.00 95.31 177 LYS A O 1
ATOM 1322 N N . GLY A 1 178 ? 6.167 12.089 1.573 1.00 94.69 178 GLY A N 1
ATOM 1323 C CA . GLY A 1 178 ? 7.517 11.547 1.423 1.00 94.69 178 GLY A CA 1
ATOM 1324 C C . GLY A 1 178 ? 8.172 11.823 0.073 1.00 94.69 178 GLY A C 1
ATOM 1325 O O . GLY A 1 178 ? 9.211 11.233 -0.202 1.00 94.69 178 GLY A O 1
ATOM 1326 N N . ASN A 1 179 ? 7.576 12.669 -0.775 1.00 95.81 179 ASN A N 1
ATOM 1327 C CA . ASN A 1 179 ? 7.965 12.854 -2.178 1.00 95.81 179 ASN A CA 1
ATOM 1328 C C . ASN A 1 179 ? 7.969 11.544 -2.988 1.00 95.81 179 ASN A C 1
ATOM 1330 O O . ASN A 1 179 ? 8.787 11.378 -3.890 1.00 95.81 179 ASN A O 1
ATOM 1334 N N . LEU A 1 180 ? 7.065 10.618 -2.662 1.00 97.88 180 LEU A N 1
ATOM 1335 C CA . LEU A 1 180 ? 6.853 9.390 -3.421 1.00 97.88 180 LEU A CA 1
ATOM 1336 C C . LEU A 1 180 ? 5.622 9.530 -4.319 1.00 97.88 180 LEU A C 1
ATOM 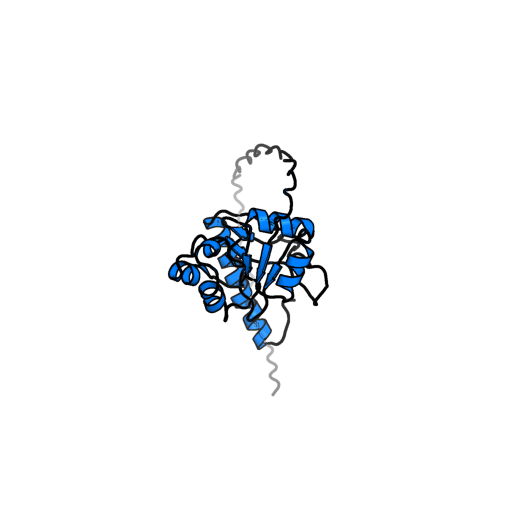1338 O O . LEU A 1 180 ? 4.579 10.037 -3.895 1.00 97.88 180 LEU A O 1
ATOM 1342 N N . SER A 1 181 ? 5.737 9.035 -5.543 1.00 97.69 181 SER A N 1
ATOM 1343 C CA . SER A 1 181 ? 4.643 8.898 -6.495 1.00 97.69 181 SER A CA 1
ATOM 1344 C C . SER A 1 181 ? 3.590 7.893 -6.019 1.00 97.69 181 SER A C 1
ATOM 1346 O O . SER A 1 181 ? 3.879 6.924 -5.311 1.00 97.69 181 SER A O 1
ATOM 1348 N N . CYS A 1 182 ? 2.340 8.126 -6.418 1.00 98.50 182 CYS A N 1
ATOM 1349 C CA . CYS A 1 182 ? 1.252 7.163 -6.299 1.00 98.50 182 CYS A CA 1
ATOM 1350 C C . CYS A 1 182 ? 0.132 7.522 -7.280 1.00 98.50 182 CYS A C 1
ATOM 1352 O O . CYS A 1 182 ? -0.465 8.595 -7.184 1.00 98.50 182 CYS A O 1
ATOM 1354 N N . HIS A 1 183 ? -0.176 6.614 -8.198 1.00 98.38 183 HIS A N 1
ATOM 1355 C CA . HIS A 1 183 ? -1.275 6.748 -9.145 1.00 98.38 183 HIS A CA 1
ATOM 1356 C C . HIS A 1 183 ? -2.541 6.135 -8.559 1.00 98.38 183 HIS A C 1
ATOM 1358 O O . HIS A 1 183 ? -2.614 4.921 -8.363 1.00 98.38 183 HIS A O 1
ATOM 1364 N N . VAL A 1 184 ? -3.556 6.955 -8.295 1.00 98.56 184 VAL A N 1
ATOM 1365 C CA . VAL A 1 184 ? -4.887 6.459 -7.923 1.00 98.56 184 VAL A CA 1
ATOM 1366 C C . VAL A 1 184 ? -5.635 6.091 -9.198 1.00 98.56 184 VAL A C 1
ATOM 1368 O O . VAL A 1 184 ? -5.944 6.949 -10.025 1.00 98.56 184 VAL A O 1
ATOM 1371 N N . LEU A 1 185 ? -5.889 4.798 -9.376 1.00 98.44 185 LEU A N 1
ATOM 1372 C CA . LEU A 1 185 ? -6.430 4.227 -10.603 1.00 98.44 185 LEU A CA 1
ATOM 1373 C C . LEU A 1 185 ? -7.797 3.582 -10.362 1.00 98.44 185 LEU A C 1
ATOM 1375 O O . LEU A 1 185 ? -8.066 3.005 -9.306 1.00 98.44 185 LEU A O 1
ATOM 1379 N N . GLY A 1 186 ? -8.645 3.615 -11.390 1.00 97.94 186 GLY A N 1
ATOM 1380 C CA . GLY A 1 186 ? -9.826 2.753 -11.452 1.00 97.94 186 GLY A CA 1
ATOM 1381 C C . GLY A 1 186 ? -9.437 1.282 -11.630 1.00 97.94 186 GLY A C 1
ATOM 1382 O O . GLY A 1 186 ? -8.343 0.976 -12.107 1.00 97.94 186 GLY A O 1
ATOM 1383 N N . GLU A 1 187 ? -10.350 0.373 -11.291 1.00 96.00 187 GLU A N 1
ATOM 1384 C CA . GLU A 1 187 ? -10.093 -1.074 -11.206 1.00 96.00 187 GLU A CA 1
ATOM 1385 C C . GLU A 1 187 ? -9.433 -1.666 -12.462 1.00 96.00 187 GLU A C 1
ATOM 1387 O O . GLU A 1 187 ? -8.437 -2.377 -12.360 1.00 96.00 187 GLU A O 1
ATOM 1392 N N . ALA A 1 188 ? -9.927 -1.335 -13.660 1.00 97.00 188 ALA A N 1
ATOM 1393 C CA . ALA A 1 188 ? -9.389 -1.875 -14.913 1.00 97.00 188 ALA A CA 1
ATOM 1394 C C . ALA A 1 188 ? -7.946 -1.412 -15.202 1.00 97.00 188 ALA A C 1
ATOM 1396 O O . ALA A 1 188 ? -7.103 -2.197 -15.646 1.00 97.00 188 ALA A O 1
ATOM 1397 N N . ALA A 1 189 ? -7.644 -0.140 -14.927 1.00 98.12 189 ALA A N 1
ATOM 1398 C CA . ALA A 1 189 ? -6.297 0.401 -15.090 1.00 98.12 189 ALA A CA 1
ATOM 1399 C C . ALA A 1 189 ? -5.347 -0.180 -14.033 1.00 98.12 189 ALA A C 1
ATOM 1401 O O . ALA A 1 189 ? -4.247 -0.612 -14.368 1.00 98.12 189 ALA A O 1
ATOM 1402 N N . PHE A 1 190 ? -5.804 -0.292 -12.782 1.00 98.06 190 PHE A N 1
ATOM 1403 C CA . PHE A 1 190 ? -5.043 -0.939 -11.715 1.00 98.06 190 PHE A CA 1
ATOM 1404 C C . PHE A 1 190 ? -4.741 -2.410 -12.029 1.00 98.06 190 PHE A C 1
ATOM 1406 O O . PHE A 1 190 ? -3.615 -2.861 -11.830 1.00 98.06 190 PHE A O 1
ATOM 1413 N N . ALA A 1 191 ? -5.711 -3.153 -12.571 1.00 96.94 191 ALA A N 1
ATOM 1414 C CA . ALA A 1 191 ? -5.515 -4.539 -12.984 1.00 96.94 191 ALA A CA 1
ATOM 1415 C C . ALA A 1 191 ? -4.430 -4.664 -14.064 1.00 96.94 191 ALA A C 1
ATOM 1417 O O . ALA A 1 191 ? -3.602 -5.570 -13.997 1.00 96.94 191 ALA A O 1
ATOM 1418 N N . THR A 1 192 ? -4.382 -3.720 -15.010 1.00 97.31 192 THR A N 1
ATOM 1419 C CA . THR A 1 192 ? -3.319 -3.659 -16.026 1.00 97.31 192 THR A CA 1
ATOM 1420 C C . THR A 1 192 ? -1.946 -3.497 -15.367 1.00 97.31 192 THR A C 1
ATOM 1422 O O . THR A 1 192 ? -1.079 -4.349 -15.564 1.00 97.31 192 THR A O 1
ATOM 1425 N N . SER A 1 193 ? -1.778 -2.502 -14.489 1.00 96.94 193 SER A N 1
ATOM 1426 C CA . SER A 1 193 ? -0.525 -2.301 -13.741 1.00 96.94 193 SER A CA 1
ATOM 1427 C C . SER A 1 193 ? -0.160 -3.499 -12.855 1.00 96.94 193 SER A C 1
ATOM 1429 O O . SER A 1 193 ? 1.015 -3.826 -12.685 1.00 96.94 193 SER A O 1
ATOM 1431 N N . MET A 1 194 ? -1.153 -4.200 -12.299 1.00 97.69 194 MET A N 1
ATOM 1432 C CA . MET A 1 194 ? -0.936 -5.398 -11.485 1.00 97.69 194 MET A CA 1
ATOM 1433 C C . MET A 1 194 ? -0.359 -6.539 -12.322 1.00 97.69 194 MET A C 1
ATOM 1435 O O . MET A 1 194 ? 0.581 -7.201 -11.877 1.00 97.69 194 MET A O 1
ATOM 1439 N N . TYR A 1 195 ? -0.880 -6.762 -13.531 1.00 97.12 195 TYR A N 1
ATOM 1440 C CA . TYR A 1 195 ? -0.336 -7.768 -14.442 1.00 97.12 195 TYR A CA 1
ATOM 1441 C C . TYR A 1 195 ? 1.067 -7.408 -14.926 1.00 97.12 195 TYR A C 1
ATOM 1443 O O . TYR A 1 195 ? 1.936 -8.278 -14.931 1.00 97.12 195 TYR A O 1
ATOM 1451 N N . GLU A 1 196 ? 1.320 -6.143 -15.263 1.00 95.56 196 GLU A N 1
ATOM 1452 C CA . GLU A 1 196 ? 2.660 -5.668 -15.627 1.00 95.56 196 GLU A CA 1
ATOM 1453 C C . GLU A 1 196 ? 3.668 -5.939 -14.504 1.00 95.56 196 GLU A C 1
ATOM 1455 O O . GLU A 1 196 ? 4.707 -6.570 -14.730 1.00 95.56 196 GLU A O 1
ATOM 1460 N N . LYS A 1 197 ? 3.326 -5.558 -13.265 1.00 95.56 197 LYS A N 1
ATOM 1461 C CA . LYS A 1 197 ? 4.158 -5.839 -12.092 1.00 95.56 197 LYS A CA 1
ATOM 1462 C C . LYS A 1 197 ? 4.372 -7.329 -11.889 1.00 95.56 197 LYS A C 1
ATOM 1464 O O . LYS A 1 197 ? 5.494 -7.742 -11.600 1.00 95.56 197 LYS A O 1
ATOM 1469 N N . LEU A 1 198 ? 3.311 -8.127 -12.016 1.00 96.25 198 LEU A N 1
ATOM 1470 C CA . LEU A 1 198 ? 3.363 -9.573 -11.841 1.00 96.25 198 LEU A CA 1
ATOM 1471 C C . LEU A 1 198 ? 4.327 -10.212 -12.844 1.00 96.25 198 LEU A C 1
ATOM 1473 O O . LEU A 1 198 ? 5.206 -10.965 -12.438 1.00 96.25 198 LEU A O 1
ATOM 1477 N N . ILE A 1 199 ? 4.208 -9.874 -14.130 1.00 96.12 199 ILE A N 1
ATOM 1478 C CA . ILE A 1 199 ? 5.102 -10.369 -15.183 1.00 96.12 199 ILE A CA 1
ATOM 1479 C C . ILE A 1 199 ? 6.551 -9.999 -14.857 1.00 96.12 199 ILE A C 1
ATOM 1481 O O . ILE A 1 199 ? 7.433 -10.860 -14.904 1.00 96.12 199 ILE A O 1
ATOM 1485 N N . TRP A 1 200 ? 6.794 -8.746 -14.464 1.00 93.00 200 TRP A N 1
ATOM 1486 C CA . TRP A 1 200 ? 8.130 -8.274 -14.121 1.00 93.00 200 TRP A CA 1
ATOM 1487 C C . TRP A 1 200 ? 8.727 -9.039 -12.931 1.00 93.00 200 TRP A C 1
ATOM 1489 O O . TRP A 1 200 ? 9.822 -9.592 -13.048 1.00 93.00 200 TRP A O 1
ATOM 1499 N N . ILE A 1 201 ? 8.012 -9.152 -11.802 1.00 92.94 201 ILE A N 1
ATOM 1500 C CA . ILE A 1 201 ? 8.538 -9.880 -10.634 1.00 92.94 201 ILE A CA 1
ATOM 1501 C C . ILE A 1 201 ? 8.713 -11.373 -10.939 1.00 92.94 201 ILE A C 1
ATOM 1503 O O . ILE A 1 201 ? 9.699 -11.962 -10.501 1.00 92.94 201 ILE A O 1
ATOM 1507 N N . SER A 1 202 ? 7.809 -11.984 -11.711 1.00 93.75 202 SER A N 1
ATOM 1508 C CA . SER A 1 202 ? 7.901 -13.395 -12.097 1.00 93.75 202 SER A CA 1
ATOM 1509 C C . SER A 1 202 ? 9.123 -13.679 -12.966 1.00 93.75 202 SER A C 1
ATOM 1511 O O . SER A 1 202 ? 9.770 -14.706 -12.773 1.00 93.75 202 SER A O 1
ATOM 1513 N N . ALA A 1 203 ? 9.465 -12.775 -13.885 1.00 93.00 203 ALA A N 1
ATOM 1514 C CA . ALA A 1 203 ? 10.641 -12.919 -14.732 1.00 93.00 203 ALA A CA 1
ATOM 1515 C C . ALA A 1 203 ? 11.934 -12.624 -13.958 1.00 93.00 203 ALA A C 1
ATOM 1517 O O . ALA A 1 203 ? 12.820 -13.472 -13.858 1.00 93.00 203 ALA A O 1
ATOM 1518 N N . PHE A 1 204 ? 12.045 -11.430 -13.376 1.00 91.56 204 PHE A N 1
ATOM 1519 C CA . PHE A 1 204 ? 13.320 -10.940 -12.860 1.00 91.56 204 PHE A CA 1
ATOM 1520 C C . PHE A 1 204 ? 13.679 -11.499 -11.486 1.00 91.56 204 PHE A C 1
ATOM 1522 O O . PHE A 1 204 ? 14.830 -11.875 -11.267 1.00 91.56 204 PHE A O 1
ATOM 1529 N N . MET A 1 205 ? 12.722 -11.610 -10.559 1.00 89.88 205 MET A N 1
ATOM 1530 C CA . MET A 1 205 ? 13.041 -12.069 -9.200 1.00 89.88 205 MET A CA 1
ATOM 1531 C C . MET A 1 205 ? 13.375 -13.559 -9.174 1.00 89.88 205 MET A C 1
ATOM 1533 O O . MET A 1 205 ? 14.261 -13.972 -8.426 1.00 89.88 205 MET A O 1
ATOM 1537 N N . LEU A 1 206 ? 12.723 -14.367 -10.018 1.00 88.56 206 LEU A N 1
ATOM 1538 C CA . LEU A 1 206 ? 13.037 -15.790 -10.149 1.00 88.56 206 LEU A CA 1
ATOM 1539 C C . LEU A 1 206 ? 14.449 -16.002 -10.710 1.00 88.56 206 LEU A C 1
ATOM 1541 O O . LEU A 1 206 ? 15.235 -16.762 -10.138 1.00 88.56 206 LEU A O 1
ATOM 1545 N N . VAL A 1 207 ? 14.784 -15.309 -11.803 1.00 92.75 207 VAL A N 1
ATOM 1546 C CA . VAL A 1 207 ? 16.114 -15.380 -12.424 1.00 92.75 207 VAL A CA 1
ATOM 1547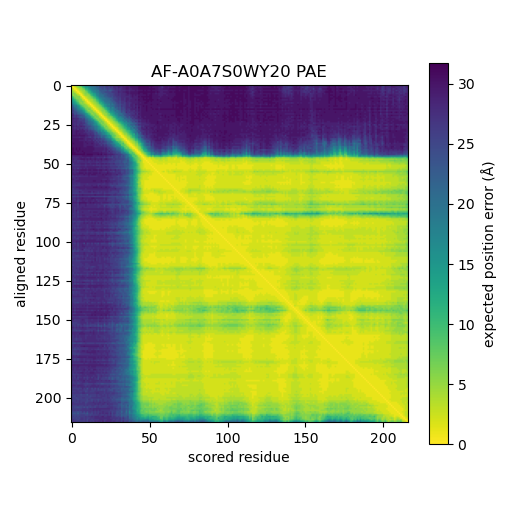 C C . VAL A 1 207 ? 17.181 -14.868 -11.453 1.00 92.75 207 VAL A C 1
ATOM 1549 O O . VAL A 1 207 ? 18.155 -15.577 -11.195 1.00 92.75 207 VAL A O 1
ATOM 1552 N N . GLY A 1 208 ? 16.969 -13.709 -10.824 1.00 92.69 208 GLY A N 1
ATOM 1553 C CA . GLY A 1 208 ? 17.882 -13.155 -9.821 1.00 92.69 208 GLY A CA 1
ATOM 1554 C C . GLY A 1 208 ? 18.106 -14.101 -8.638 1.00 92.69 208 GLY A C 1
ATOM 1555 O O . GLY A 1 208 ? 19.243 -14.344 -8.235 1.00 92.69 208 GLY A O 1
ATOM 1556 N N . ALA A 1 209 ? 17.050 -14.744 -8.127 1.00 91.75 209 ALA A N 1
ATOM 1557 C CA . ALA A 1 209 ? 17.165 -15.719 -7.043 1.00 91.75 209 ALA A CA 1
ATOM 1558 C C . ALA A 1 209 ? 17.960 -16.976 -7.442 1.00 91.75 209 ALA A C 1
ATOM 1560 O O . ALA A 1 209 ? 18.708 -17.518 -6.613 1.00 91.75 209 ALA A O 1
ATOM 1561 N N . ARG A 1 210 ? 17.811 -17.438 -8.693 1.00 93.75 210 ARG A N 1
ATOM 1562 C CA . ARG A 1 210 ? 18.541 -18.588 -9.248 1.00 93.75 210 ARG A CA 1
ATOM 1563 C C . ARG A 1 210 ? 20.019 -18.274 -9.467 1.00 93.75 210 ARG A C 1
ATOM 1565 O O . ARG A 1 210 ? 20.856 -19.101 -9.116 1.00 93.75 210 ARG A O 1
ATOM 1572 N N . HIS A 1 211 ? 20.322 -17.104 -10.021 1.00 94.62 211 HIS A N 1
ATOM 1573 C CA . HIS A 1 211 ? 21.673 -16.705 -10.423 1.00 94.62 211 HIS A CA 1
ATOM 1574 C C . HIS A 1 211 ? 22.418 -15.860 -9.381 1.00 94.62 211 HIS A C 1
ATOM 1576 O O . HIS A 1 211 ? 23.593 -15.571 -9.569 1.00 94.62 211 HIS A O 1
ATOM 1582 N N . LYS A 1 212 ? 21.765 -15.517 -8.263 1.00 93.31 212 LYS A N 1
ATOM 1583 C CA . LYS A 1 212 ? 22.315 -14.693 -7.173 1.00 93.31 212 LYS A CA 1
ATOM 1584 C C . LYS A 1 212 ? 22.768 -13.306 -7.641 1.00 93.31 212 LYS A C 1
ATOM 1586 O O . LYS A 1 212 ? 23.781 -12.798 -7.172 1.00 93.31 212 LYS A O 1
ATOM 1591 N N . CYS A 1 213 ? 21.998 -12.691 -8.537 1.00 89.62 213 CYS A N 1
ATOM 1592 C CA . CYS A 1 213 ? 22.256 -11.351 -9.058 1.00 89.62 213 CYS A CA 1
ATOM 1593 C C . CYS A 1 213 ? 21.071 -10.404 -8.832 1.00 89.62 213 CYS A C 1
ATOM 1595 O O . CYS A 1 213 ? 19.942 -10.829 -8.570 1.00 89.62 213 CYS A O 1
ATOM 1597 N N . THR A 1 214 ? 21.356 -9.107 -8.916 1.00 84.31 214 THR A N 1
ATOM 1598 C CA . THR A 1 214 ? 20.361 -8.033 -8.913 1.00 84.31 214 THR A CA 1
ATOM 1599 C C . THR A 1 214 ? 19.839 -7.770 -10.323 1.00 84.31 214 THR A C 1
ATOM 1601 O O . THR A 1 214 ? 20.405 -8.237 -11.308 1.00 84.31 214 THR A O 1
ATOM 1604 N N . VAL A 1 215 ? 18.741 -7.019 -10.420 1.00 76.88 215 VAL A N 1
ATOM 1605 C CA . VAL A 1 215 ? 18.269 -6.480 -11.699 1.00 76.88 215 VAL A CA 1
ATOM 1606 C C . VAL A 1 215 ? 19.165 -5.287 -12.042 1.00 76.88 215 VAL A C 1
ATOM 1608 O O . VAL A 1 215 ? 19.053 -4.253 -11.387 1.00 76.88 215 VAL A O 1
ATOM 1611 N N . GLY A 1 216 ? 20.090 -5.470 -12.989 1.00 65.81 216 GLY A N 1
ATOM 1612 C CA . GLY A 1 216 ? 21.114 -4.485 -13.365 1.00 65.81 216 GLY A CA 1
ATOM 1613 C C . GLY A 1 216 ? 22.441 -5.147 -13.683 1.00 65.81 216 GLY A C 1
ATOM 1614 O O . GLY A 1 216 ? 23.123 -5.542 -12.712 1.00 65.81 216 GLY A O 1
#

Organism: NCBI:txid1411642